Protein AF-A0A7S3D8T8-F1 (afdb_monomer)

Nearest PDB structures (foldseek):
  8glv-assembly1_AE  TM=8.100E-01  e=2.945E-20  Chlamydomonas reinhardtii
  8j07-assembly1_k3  TM=7.765E-01  e=2.324E-18  Homo sapiens
  6jqa-assembly1_C  TM=8.671E-01  e=9.427E+00  Onion yellows phytoplasma OY-W
  5ixa-assembly1_A  TM=2.565E-01  e=9.486E-01  Human herpesvirus 5 strain AD169
  8h1j-assembly1_A  TM=1.551E-01  e=7.969E+00  Deinococcus radiodurans R1 = ATCC 13939 = DSM 20539

Foldseek 3Di:
DAVLVVVLVVLVVVLVVLVVVLVVDDPPPPCNVVSVVVSVVSLVVNVLSVLLVLLVVLQVCVVVVPQQKDWDDDPFKTKMKGWQPPLDQVPQWDQPPVQQKIKGHDNVLSNAGKMKMKMWGQDDSQPPVDPAQKDFAQTKIAIWIWDRFAAWDQDPNDTDGDDDVVCRSINTAFFVHPQVPDPDPDDDDDDDRFWMKIKGAGDPPTDAPDQFFQKFAADPVVSYTDRPQKAPWHADPVRSMTIITGSGRGIMGGIDGPCNQPPWDDWDWADDDDQWIWIWTHTPPDIDIDIGGDDPDD

Mean predicted aligned error: 7.71 Å

InterPro domains:
  IPR023247 Dynein-f, intermediate chain IC97/Dnai7-like [PTHR20929] (133-292)
  IPR031826 IC97/Casc1, N-terminal [PF15927] (1-89)

Solvent-accessible surface area (backbone atoms only — not comparable to full-atom values): 17300 Å² total; per-residue (Å²): 110,64,70,59,55,54,51,45,52,50,52,49,52,50,43,52,53,51,48,59,52,53,75,72,47,63,92,85,44,92,55,53,68,57,51,55,51,48,42,52,50,52,52,50,53,44,52,51,51,51,34,44,52,47,42,52,50,54,50,54,37,65,71,64,70,63,72,50,59,51,73,48,71,61,97,54,43,34,40,36,41,36,49,34,84,79,35,44,77,85,63,32,71,48,72,43,70,96,71,46,36,38,34,40,52,36,70,80,57,27,63,36,62,33,28,46,37,41,36,37,30,65,53,63,94,83,53,74,94,50,97,52,70,57,39,78,48,70,18,29,42,33,33,43,40,28,53,59,76,66,75,72,41,77,57,96,88,40,79,46,59,83,80,51,80,94,56,52,64,54,46,74,52,65,49,63,58,89,71,81,68,75,94,61,95,86,72,81,97,79,76,79,76,71,51,32,41,40,31,36,60,51,52,90,88,58,78,73,91,49,89,49,70,46,51,32,36,62,36,80,91,76,70,38,81,41,48,83,59,52,42,80,65,44,54,42,80,88,79,30,36,36,33,32,26,32,46,64,61,41,45,30,31,37,46,40,57,74,57,72,52,58,74,66,75,47,72,48,80,44,79,77,51,91,55,29,33,36,39,38,42,30,36,85,89,49,74,47,81,44,80,47,75,63,76,84,83,127

Radius of gyration: 22.88 Å; Cα contacts (8 Å, |Δi|>4): 485; chains: 1; bounding box: 56×46×82 Å

Sequence (298 aa):
MHTVIEECQQAFQVMRDIRGYVASLPETHSSVDLFENAITRIRTLTSEKIDEMTAKTLTEIEEAKEDPQRSVATENIKFGVWVNLEKNLKTKQINFHALNIHTDLPRNLALNPIALRVMYTSFDPVSEDLQTNHLVVGGVLSVDVINLPPPAKTIKGWVMRPFNESEGFISKLAYPSPSTGGSGEGMAPSLSTPPMRISYALPDHIVSRADNPSVGWWNDEELKWNTEGMSDISFDEESRMLTFHSLHLTNLAVLQERDTDFPYQRWMFRPVGENHTLFLLEGKAFEIEVRVCVFNRA

Secondary structure (DSSP, 8-state):
-HHHHHHHHHHHHHHHHHHHHHTTS-TT-TTHHHHHHHHHHHHHHHHHHHHHHHHHHHHHHHHH-S-SEEEEE-SSEEEEEEE-SS--TT--EEEEGGGTEEEE--HHHHTS-EEEEEEEESS-SSSTTS--SEEEEEEEEEEEEEEPPPPPEEETTEEE----GGG-S-EEEPSS-TT-S-SSTT--S--PPPPEEEEEEPPTT---SSSS-EEEEEETTTTEEE-TTEEEEEEETTTTEEEEEES--SEEEEEEETTTTPSPSEEEEEEEETTEEEEEEE-SS-EEEEEEE-----

Organism: NCBI:txid652834

pLDDT: mean 87.83, std 12.66, range [34.97, 98.38]

Structure (mmCIF, N/CA/C/O backbone):
data_AF-A0A7S3D8T8-F1
#
_entry.id   AF-A0A7S3D8T8-F1
#
loop_
_atom_site.group_PDB
_atom_site.id
_atom_site.type_symbol
_atom_site.label_atom_id
_atom_site.label_alt_id
_atom_site.label_comp_id
_atom_site.label_asym_id
_atom_site.label_entity_id
_atom_site.label_seq_id
_atom_site.pdbx_PDB_ins_code
_atom_site.Cartn_x
_atom_site.Cartn_y
_atom_site.Cartn_z
_atom_site.occupancy
_atom_site.B_iso_or_equiv
_atom_site.auth_seq_id
_atom_site.auth_comp_id
_atom_site.auth_asym_id
_atom_site.auth_atom_id
_atom_site.pdbx_PDB_model_num
ATOM 1 N N . MET A 1 1 ? -16.569 5.060 -1.513 1.00 89.50 1 MET A N 1
ATOM 2 C CA . MET A 1 1 ? -15.294 4.325 -1.658 1.00 89.50 1 MET A CA 1
ATOM 3 C C . MET A 1 1 ? -14.990 3.979 -3.114 1.00 89.50 1 MET A C 1
ATOM 5 O O . MET A 1 1 ? -14.010 4.502 -3.610 1.00 89.50 1 MET A O 1
ATOM 9 N N . HIS A 1 2 ? -15.816 3.182 -3.811 1.00 92.94 2 HIS A N 1
ATOM 10 C CA . HIS A 1 2 ? -15.526 2.701 -5.181 1.00 92.94 2 HIS A CA 1
ATOM 11 C C . HIS A 1 2 ? -15.095 3.790 -6.167 1.00 92.94 2 HIS A C 1
ATOM 13 O O . HIS A 1 2 ? -13.978 3.737 -6.662 1.00 92.94 2 HIS A O 1
ATOM 19 N N . THR A 1 3 ? -15.919 4.825 -6.347 1.00 95.75 3 THR A N 1
ATOM 20 C CA . THR A 1 3 ? -15.611 5.947 -7.247 1.00 95.75 3 THR A CA 1
ATOM 21 C C . THR A 1 3 ? -14.269 6.605 -6.931 1.00 95.75 3 THR A C 1
ATOM 23 O O . THR A 1 3 ? -13.497 6.876 -7.838 1.00 95.75 3 THR A O 1
ATOM 26 N N . VAL A 1 4 ? -13.952 6.797 -5.645 1.00 95.62 4 VAL A N 1
ATOM 27 C CA . VAL A 1 4 ? -12.676 7.400 -5.231 1.00 95.62 4 VAL A CA 1
ATOM 28 C C . VAL A 1 4 ? -11.502 6.512 -5.627 1.00 95.62 4 VAL A C 1
ATOM 30 O O . VAL A 1 4 ? -10.525 7.013 -6.166 1.00 95.62 4 VAL A O 1
ATOM 33 N N . ILE A 1 5 ? -11.598 5.199 -5.404 1.00 96.06 5 ILE A N 1
ATOM 34 C CA . ILE A 1 5 ? -10.522 4.267 -5.764 1.00 96.06 5 ILE A CA 1
ATOM 35 C C . ILE A 1 5 ? -10.343 4.172 -7.287 1.00 96.06 5 ILE A C 1
ATOM 37 O O . ILE A 1 5 ? -9.209 4.128 -7.759 1.00 96.06 5 ILE A O 1
ATOM 41 N N . GLU A 1 6 ? -11.424 4.223 -8.068 1.00 95.06 6 GLU A N 1
ATOM 42 C CA . GLU A 1 6 ? -11.341 4.311 -9.533 1.00 95.06 6 GLU A CA 1
ATOM 43 C C . GLU A 1 6 ? -10.644 5.596 -9.995 1.00 95.06 6 GLU A C 1
ATOM 45 O O . GLU A 1 6 ? -9.770 5.549 -10.859 1.00 95.06 6 GLU A O 1
ATOM 50 N N . GLU A 1 7 ? -10.980 6.740 -9.398 1.00 95.31 7 GLU A N 1
ATOM 51 C CA . GLU A 1 7 ? -10.324 8.015 -9.698 1.00 95.31 7 GLU A CA 1
ATOM 52 C C . GLU A 1 7 ? -8.837 7.994 -9.306 1.00 95.31 7 GLU A C 1
ATOM 54 O O . GLU A 1 7 ? -8.003 8.495 -10.057 1.00 95.31 7 GLU A O 1
ATOM 59 N N . CYS A 1 8 ? -8.476 7.377 -8.175 1.00 94.69 8 CYS A N 1
ATOM 60 C CA . CYS A 1 8 ? -7.079 7.179 -7.778 1.00 94.69 8 CYS A CA 1
ATOM 61 C C . CYS A 1 8 ? -6.321 6.292 -8.780 1.00 94.69 8 CYS A C 1
ATOM 63 O O . CYS A 1 8 ? -5.176 6.589 -9.122 1.00 94.69 8 CYS A O 1
ATOM 65 N N . GLN A 1 9 ? -6.955 5.235 -9.299 1.00 93.38 9 GLN A N 1
ATOM 66 C CA . GLN A 1 9 ? -6.363 4.395 -10.343 1.00 93.38 9 GLN A CA 1
ATOM 67 C C . GLN A 1 9 ? -6.140 5.184 -11.643 1.00 93.38 9 GLN A C 1
ATOM 69 O O . GLN A 1 9 ? -5.088 5.056 -12.271 1.00 93.38 9 GLN A O 1
ATOM 74 N N . GLN A 1 10 ? -7.093 6.028 -12.040 1.00 94.00 10 GLN A N 1
ATOM 75 C CA . GLN A 1 10 ? -6.937 6.904 -13.205 1.00 94.00 10 GLN A CA 1
ATOM 76 C C . GLN A 1 10 ? -5.826 7.940 -12.993 1.00 94.00 10 GLN A C 1
ATOM 78 O O . GLN A 1 10 ? -5.021 8.166 -13.893 1.00 94.00 10 GLN A O 1
ATOM 83 N N . ALA A 1 11 ? -5.735 8.531 -11.800 1.00 93.88 11 ALA A N 1
ATOM 84 C CA . ALA A 1 11 ? -4.670 9.465 -11.448 1.00 93.88 11 ALA A CA 1
ATOM 85 C C . ALA A 1 11 ? -3.284 8.811 -11.553 1.00 93.88 11 ALA A C 1
ATOM 87 O O . ALA A 1 11 ? -2.359 9.410 -12.103 1.00 93.88 11 ALA A O 1
ATOM 88 N N . PHE A 1 12 ? -3.151 7.560 -11.103 1.00 89.75 12 PHE A N 1
ATOM 89 C CA . PHE A 1 12 ? -1.926 6.788 -11.292 1.00 89.75 12 PHE A CA 1
ATOM 90 C C . PHE A 1 12 ? -1.599 6.567 -12.772 1.00 89.75 12 PHE A C 1
ATOM 92 O O . PHE A 1 12 ? -0.463 6.792 -13.187 1.00 89.75 12 PHE A O 1
ATOM 99 N N . GLN A 1 13 ? -2.594 6.193 -13.582 1.00 91.00 13 GLN A N 1
ATOM 100 C CA . GLN A 1 13 ? -2.401 6.020 -15.020 1.00 91.00 13 GLN A CA 1
ATOM 101 C C . GLN A 1 13 ? -1.865 7.301 -15.674 1.00 91.00 13 GLN A C 1
ATOM 103 O O . GLN A 1 13 ? -0.915 7.238 -16.449 1.00 91.00 13 GLN A O 1
ATOM 108 N N . VAL A 1 14 ? -2.414 8.462 -15.303 1.00 94.00 14 VAL A N 1
ATOM 109 C CA . VAL A 1 14 ? -1.938 9.767 -15.781 1.00 94.00 14 VAL A CA 1
ATOM 110 C C . VAL A 1 14 ? -0.490 10.025 -15.360 1.00 94.00 14 VAL A C 1
ATOM 112 O O . VAL A 1 14 ? 0.312 10.429 -16.198 1.00 94.00 14 VAL A O 1
ATOM 115 N N . MET A 1 15 ? -0.121 9.771 -14.099 1.00 92.06 15 MET A N 1
ATOM 116 C CA . MET A 1 15 ? 1.269 9.939 -13.646 1.00 92.06 15 MET A CA 1
ATOM 117 C C . MET A 1 15 ? 2.232 9.043 -14.433 1.00 92.06 15 MET A C 1
ATOM 119 O O . MET A 1 15 ? 3.281 9.510 -14.872 1.00 92.06 15 MET A O 1
ATOM 123 N N . ARG A 1 16 ? 1.859 7.781 -14.676 1.00 89.19 16 ARG A N 1
ATOM 124 C CA . ARG A 1 16 ? 2.650 6.845 -15.485 1.00 89.19 16 ARG A CA 1
ATOM 125 C C . ARG A 1 16 ? 2.838 7.343 -16.918 1.00 89.19 16 ARG A C 1
ATOM 127 O O . ARG A 1 16 ? 3.946 7.284 -17.445 1.00 89.19 16 ARG A O 1
ATOM 134 N N . ASP A 1 17 ? 1.780 7.863 -17.531 1.00 91.88 17 ASP A N 1
ATOM 135 C CA . ASP A 1 17 ? 1.823 8.360 -18.908 1.00 91.88 17 ASP A CA 1
ATOM 136 C C . ASP A 1 17 ? 2.680 9.631 -19.018 1.00 91.88 17 ASP A C 1
ATOM 138 O O . ASP A 1 17 ? 3.475 9.761 -19.952 1.00 91.88 17 ASP A O 1
ATOM 142 N N . ILE A 1 18 ? 2.596 10.529 -18.027 1.00 91.56 18 ILE A N 1
ATOM 143 C CA . ILE A 1 18 ? 3.477 11.702 -17.927 1.00 91.56 18 ILE A CA 1
ATOM 144 C C . ILE A 1 18 ? 4.938 11.257 -17.816 1.00 91.56 18 ILE A C 1
ATOM 146 O O . ILE A 1 18 ? 5.774 11.770 -18.555 1.00 91.56 18 ILE A O 1
ATOM 150 N N . ARG A 1 19 ? 5.260 10.279 -16.962 1.00 88.19 19 ARG A N 1
ATOM 151 C CA . ARG A 1 19 ? 6.634 9.763 -16.839 1.00 88.19 19 ARG A CA 1
ATOM 152 C C . ARG A 1 19 ? 7.145 9.139 -18.127 1.00 88.19 19 ARG A C 1
ATOM 154 O O . ARG A 1 19 ? 8.268 9.418 -18.534 1.00 88.19 19 ARG A O 1
ATOM 161 N N . GLY A 1 20 ? 6.320 8.332 -18.793 1.00 88.00 20 GLY A N 1
ATOM 162 C CA . GLY A 1 20 ? 6.666 7.755 -20.091 1.00 88.00 20 GLY A CA 1
ATOM 163 C C . GLY A 1 20 ? 6.976 8.835 -21.130 1.00 88.00 20 GLY A C 1
ATOM 164 O O . GLY A 1 20 ? 7.923 8.703 -21.905 1.00 88.00 20 GLY A O 1
ATOM 165 N N . TYR A 1 21 ? 6.226 9.939 -21.104 1.00 89.50 21 TYR A N 1
ATOM 166 C CA . TYR A 1 21 ? 6.504 11.103 -21.937 1.00 89.50 21 TYR A CA 1
ATOM 167 C C . TYR A 1 21 ? 7.807 11.812 -21.535 1.00 89.50 21 TYR A C 1
ATOM 169 O O . TYR A 1 21 ? 8.641 12.056 -22.405 1.00 89.50 21 TYR A O 1
ATOM 177 N N . VAL A 1 22 ? 8.030 12.085 -20.245 1.00 88.56 22 VAL A N 1
ATOM 178 C CA . VAL A 1 22 ? 9.256 12.726 -19.729 1.00 88.56 22 VAL A CA 1
ATOM 179 C C . VAL A 1 22 ? 10.502 11.916 -20.085 1.00 88.56 22 VAL A C 1
ATOM 181 O O . VAL A 1 22 ? 11.467 12.489 -20.579 1.00 88.56 22 VAL A O 1
ATOM 184 N N . ALA A 1 23 ? 10.459 10.589 -19.952 1.00 86.12 23 ALA A N 1
ATOM 185 C CA . ALA A 1 23 ? 11.560 9.697 -20.323 1.00 86.12 23 ALA A CA 1
ATOM 186 C C . ALA A 1 23 ? 11.905 9.731 -21.826 1.00 86.12 23 ALA A C 1
ATOM 188 O O . ALA A 1 23 ? 12.992 9.316 -22.222 1.00 86.12 23 ALA A O 1
ATOM 189 N N . SER A 1 24 ? 10.989 10.214 -22.675 1.00 86.12 24 SER A N 1
ATOM 190 C CA . SER A 1 24 ? 11.230 10.405 -24.111 1.00 86.12 24 SER A CA 1
ATOM 191 C C . SER A 1 24 ? 11.820 11.777 -24.462 1.00 86.12 24 SER A C 1
ATOM 193 O O . SER A 1 24 ? 12.250 11.985 -25.600 1.00 86.12 24 SER A O 1
ATOM 195 N N . LEU A 1 25 ? 11.834 12.719 -23.513 1.00 86.56 25 LEU A N 1
ATOM 196 C CA . LEU A 1 25 ? 12.371 14.061 -23.708 1.00 86.56 25 LEU A CA 1
ATOM 197 C C . LEU A 1 25 ? 13.880 14.102 -23.420 1.00 86.56 25 LEU A C 1
ATOM 199 O O . LEU A 1 25 ? 14.379 13.344 -22.592 1.00 86.56 25 LEU A O 1
ATOM 203 N N . PRO A 1 26 ? 14.629 15.023 -24.055 1.00 86.06 26 PRO A N 1
ATOM 204 C CA . PRO A 1 26 ? 15.983 15.342 -23.614 1.00 86.06 26 PRO A CA 1
ATOM 205 C C . PRO A 1 26 ? 15.972 15.845 -22.164 1.00 86.06 26 PRO A C 1
ATOM 207 O O . PRO A 1 26 ? 15.121 16.661 -21.816 1.00 86.06 26 PRO A O 1
ATOM 210 N N . GLU A 1 27 ? 16.953 15.447 -21.349 1.00 74.44 27 GLU A N 1
ATOM 211 C CA . GLU A 1 27 ? 17.055 15.860 -19.933 1.00 74.44 27 GLU A CA 1
ATOM 212 C C . GLU A 1 27 ? 17.042 17.388 -19.743 1.00 74.44 27 GLU A C 1
ATOM 214 O O . GLU A 1 27 ? 16.570 17.898 -18.733 1.00 74.44 27 GLU A O 1
ATOM 219 N N . THR A 1 28 ? 17.508 18.147 -20.738 1.00 79.44 28 THR A N 1
ATOM 220 C CA . THR A 1 28 ? 17.545 19.617 -20.712 1.00 79.44 28 THR A CA 1
ATOM 221 C C . THR A 1 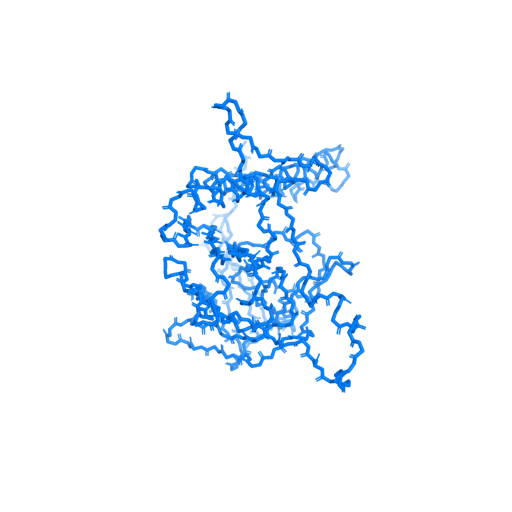28 ? 16.246 20.279 -21.182 1.00 79.44 28 THR A C 1
ATOM 223 O O . THR A 1 28 ? 16.231 21.486 -21.436 1.00 79.44 28 THR A O 1
ATOM 226 N N . HIS A 1 29 ? 15.170 19.519 -21.405 1.00 84.25 29 HIS A N 1
ATOM 227 C CA . HIS A 1 29 ? 13.914 20.084 -21.883 1.00 84.25 29 HIS A CA 1
ATOM 228 C C . HIS A 1 29 ? 13.280 20.945 -20.786 1.00 84.25 29 HIS A C 1
ATOM 230 O O . HIS A 1 29 ? 13.028 20.485 -19.677 1.00 84.25 29 HIS A O 1
ATOM 236 N N . SER A 1 30 ? 12.927 22.189 -21.111 1.00 85.06 30 SER A N 1
ATOM 237 C CA . SER A 1 30 ? 12.414 23.191 -20.159 1.00 85.06 30 SER A CA 1
ATOM 238 C C . SER A 1 30 ? 11.090 22.834 -19.467 1.00 85.06 30 SER A C 1
ATOM 240 O O . SER A 1 30 ? 10.591 23.603 -18.652 1.00 85.06 30 SER A O 1
ATOM 242 N N . SER A 1 31 ? 10.490 21.695 -19.814 1.00 86.50 31 SER A N 1
ATOM 243 C CA . SER A 1 31 ? 9.194 21.241 -19.300 1.00 86.50 31 SER A CA 1
ATOM 244 C C . SER A 1 31 ? 9.313 20.088 -18.308 1.00 86.50 31 SER A C 1
ATOM 246 O O . SER A 1 31 ? 8.299 19.738 -17.716 1.00 86.50 31 SER A O 1
ATOM 248 N N . VAL A 1 32 ? 10.504 19.507 -18.111 1.00 86.25 32 VAL A N 1
ATOM 249 C CA . VAL A 1 32 ? 10.707 18.392 -17.167 1.00 86.25 32 VAL A CA 1
ATOM 250 C C . VAL A 1 32 ? 10.248 18.802 -15.765 1.00 86.25 32 VAL A C 1
ATOM 252 O O . VAL A 1 32 ? 9.356 18.166 -15.213 1.00 86.25 32 VAL A O 1
ATOM 255 N N . ASP A 1 33 ? 10.714 19.951 -15.265 1.00 88.69 33 ASP A N 1
ATOM 256 C CA . ASP A 1 33 ? 10.312 20.478 -13.952 1.00 88.69 33 ASP A CA 1
ATOM 257 C C . ASP A 1 33 ? 8.794 20.680 -13.824 1.00 88.69 33 ASP A C 1
ATOM 259 O O . ASP A 1 33 ? 8.208 20.467 -12.763 1.00 88.69 33 ASP A O 1
ATOM 263 N N . LEU A 1 34 ? 8.121 21.099 -14.902 1.00 91.75 34 LEU A N 1
ATOM 264 C CA . LEU A 1 34 ? 6.667 21.272 -14.903 1.00 91.75 34 LEU A CA 1
ATOM 265 C C . LEU A 1 34 ? 5.952 19.927 -14.704 1.00 91.75 34 LEU A C 1
ATOM 267 O O . LEU A 1 34 ? 4.992 19.854 -13.936 1.00 91.75 34 LEU A O 1
ATOM 271 N N . PHE A 1 35 ? 6.411 18.879 -15.389 1.00 91.69 35 PHE A N 1
ATOM 272 C CA . PHE A 1 35 ? 5.825 17.544 -15.294 1.00 91.69 35 PHE A CA 1
ATOM 273 C C . PHE A 1 35 ? 6.089 16.893 -13.936 1.00 91.69 35 PHE A C 1
ATOM 275 O O . PHE A 1 35 ? 5.155 16.345 -13.353 1.00 91.69 35 PHE A O 1
ATOM 282 N N . GLU A 1 36 ? 7.295 17.035 -13.385 1.00 88.44 36 GLU A N 1
ATOM 283 C CA . GLU A 1 36 ? 7.620 16.542 -12.039 1.00 88.44 36 GLU A CA 1
ATOM 284 C C . GLU A 1 36 ? 6.758 17.216 -10.959 1.00 88.44 36 GLU A C 1
ATOM 286 O O . GLU A 1 36 ? 6.207 16.562 -10.064 1.00 88.44 36 GLU A O 1
ATOM 291 N N . ASN A 1 37 ? 6.535 18.529 -11.084 1.00 91.38 37 ASN A N 1
ATOM 292 C CA . ASN A 1 37 ? 5.618 19.257 -10.206 1.00 91.38 37 ASN A CA 1
ATOM 293 C C . ASN A 1 37 ? 4.164 18.784 -10.363 1.00 91.38 37 ASN A C 1
ATOM 295 O O . ASN A 1 37 ? 3.438 18.671 -9.371 1.00 91.38 37 ASN A O 1
ATOM 299 N N . ALA A 1 38 ? 3.725 18.484 -11.589 1.00 93.38 38 ALA A N 1
ATOM 300 C CA . ALA A 1 38 ? 2.389 17.952 -11.841 1.00 93.38 38 ALA A CA 1
ATOM 301 C C . ALA A 1 38 ? 2.206 16.556 -11.224 1.00 93.38 38 ALA A C 1
ATOM 303 O O . ALA A 1 38 ? 1.203 16.329 -10.548 1.00 93.38 38 ALA A O 1
ATOM 304 N N . ILE A 1 39 ? 3.182 15.653 -11.386 1.00 91.75 39 ILE A N 1
ATOM 305 C CA . ILE A 1 39 ? 3.186 14.321 -10.760 1.00 91.75 39 ILE A CA 1
ATOM 306 C C . ILE A 1 39 ? 3.100 14.461 -9.240 1.00 91.75 39 ILE A C 1
ATOM 308 O O . ILE A 1 39 ? 2.224 13.864 -8.614 1.00 91.75 39 ILE A O 1
ATOM 312 N N . THR A 1 40 ? 3.942 15.314 -8.652 1.00 91.19 40 THR A N 1
ATOM 313 C CA . THR A 1 40 ? 3.938 15.575 -7.207 1.00 91.19 40 THR A CA 1
ATOM 314 C C . THR A 1 40 ? 2.567 16.063 -6.741 1.00 91.19 40 THR A C 1
ATOM 316 O O . THR A 1 40 ? 2.015 15.544 -5.771 1.00 91.19 40 THR A O 1
ATOM 319 N N . ARG A 1 41 ? 1.955 17.005 -7.471 1.00 94.69 41 ARG A N 1
ATOM 320 C CA . ARG A 1 41 ? 0.629 17.531 -7.132 1.00 94.69 41 ARG A CA 1
ATOM 321 C C . ARG A 1 41 ? -0.466 16.470 -7.233 1.00 94.69 41 ARG A C 1
ATOM 323 O O . ARG A 1 41 ? -1.321 16.415 -6.349 1.00 94.69 41 ARG A O 1
ATOM 330 N N . ILE A 1 42 ? -0.450 15.638 -8.276 1.00 94.62 42 ILE A N 1
ATOM 331 C CA . ILE A 1 42 ? -1.411 14.538 -8.444 1.00 94.62 42 ILE A CA 1
ATOM 332 C C . ILE A 1 42 ? -1.255 13.527 -7.303 1.00 94.62 42 ILE A C 1
ATOM 334 O O . ILE A 1 42 ? -2.259 13.120 -6.718 1.00 94.62 42 ILE A O 1
ATOM 338 N N . ARG A 1 43 ? -0.019 13.173 -6.931 1.00 91.81 43 ARG A N 1
ATOM 339 C CA . ARG A 1 43 ? 0.277 12.272 -5.810 1.00 91.81 43 ARG A CA 1
ATOM 340 C C . ARG A 1 43 ? -0.282 12.816 -4.492 1.00 91.81 43 ARG A C 1
ATOM 342 O O . ARG A 1 43 ? -1.000 12.095 -3.802 1.00 91.81 43 ARG A O 1
ATOM 349 N N . THR A 1 44 ? -0.034 14.092 -4.178 1.00 92.31 44 THR A N 1
ATOM 350 C CA . THR A 1 44 ? -0.574 14.747 -2.972 1.00 92.31 44 THR A CA 1
ATOM 351 C C . THR A 1 44 ? -2.100 14.720 -2.947 1.00 92.31 44 THR A C 1
ATOM 353 O O . THR A 1 44 ? -2.680 14.242 -1.977 1.00 92.31 44 THR A O 1
ATOM 356 N N . LEU A 1 45 ? -2.757 15.151 -4.030 1.00 94.56 45 LEU A N 1
ATOM 357 C CA . LEU A 1 45 ? -4.223 15.167 -4.118 1.00 94.56 45 LEU A CA 1
ATOM 358 C C . LEU A 1 45 ? -4.827 13.762 -4.002 1.00 94.56 45 LEU A C 1
ATOM 360 O O . LEU A 1 45 ? -5.882 13.584 -3.400 1.00 94.56 45 LEU A O 1
ATOM 364 N N . THR A 1 46 ? -4.157 12.755 -4.565 1.00 94.25 46 THR A N 1
ATOM 365 C CA . THR A 1 46 ? -4.586 11.355 -4.467 1.00 94.25 46 THR A CA 1
ATOM 366 C C . THR A 1 46 ? -4.537 10.882 -3.015 1.00 94.25 46 THR A C 1
ATOM 368 O O . THR A 1 46 ? -5.505 10.290 -2.541 1.00 94.25 46 THR A O 1
ATOM 371 N N . SER A 1 47 ? -3.458 11.194 -2.288 1.00 93.00 47 SER A N 1
ATOM 372 C CA . SER A 1 47 ? -3.335 10.871 -0.860 1.00 93.00 47 SER A CA 1
ATOM 373 C C . SER A 1 47 ? -4.390 11.591 -0.016 1.00 93.00 47 SER A C 1
ATOM 375 O O . SER A 1 47 ? -5.072 10.948 0.777 1.00 93.00 47 SER A O 1
ATOM 377 N N . GLU A 1 48 ? -4.582 12.899 -0.219 1.00 93.25 48 GLU A N 1
ATOM 378 C CA . GLU A 1 48 ? -5.598 13.694 0.489 1.00 93.25 48 GLU A CA 1
ATOM 379 C C . GLU A 1 48 ? -7.007 13.127 0.272 1.00 93.25 48 GLU A C 1
ATOM 381 O O . GLU A 1 48 ? -7.776 12.977 1.220 1.00 93.25 48 GLU A O 1
ATOM 386 N N . LYS A 1 49 ? -7.332 12.735 -0.965 1.00 95.00 49 LYS A N 1
ATOM 387 C CA . LYS A 1 49 ? -8.634 12.157 -1.317 1.00 95.00 49 LYS A CA 1
ATOM 388 C C . LYS A 1 49 ? -8.858 10.782 -0.683 1.00 95.00 49 LYS A C 1
ATOM 390 O O . LYS A 1 49 ? -9.980 10.458 -0.288 1.00 95.00 49 LYS A O 1
ATOM 395 N N . ILE A 1 50 ? -7.804 9.971 -0.558 1.00 95.75 50 ILE A N 1
ATOM 396 C CA . ILE A 1 50 ? -7.851 8.693 0.166 1.00 95.75 50 ILE A CA 1
ATOM 397 C C . ILE A 1 50 ? -8.078 8.937 1.662 1.00 95.75 50 ILE A C 1
ATOM 399 O O . ILE A 1 50 ? -8.884 8.234 2.279 1.00 95.75 50 ILE A O 1
ATOM 403 N N . ASP A 1 51 ? -7.414 9.931 2.246 1.00 95.50 51 ASP A N 1
ATOM 404 C CA . ASP A 1 51 ? -7.562 10.293 3.657 1.00 95.50 51 ASP A CA 1
ATOM 405 C C . ASP A 1 51 ? -8.965 10.844 3.961 1.00 95.50 51 ASP A C 1
ATOM 407 O O . ASP A 1 51 ? -9.610 10.390 4.908 1.00 95.50 51 ASP A O 1
ATOM 411 N N . GLU A 1 52 ? -9.503 11.723 3.113 1.00 94.00 52 GLU A N 1
ATOM 412 C CA . GLU A 1 52 ? -10.883 12.216 3.209 1.00 94.00 52 GLU A CA 1
ATOM 413 C C . GLU A 1 52 ? -11.900 11.065 3.120 1.00 94.00 52 GLU A C 1
ATOM 415 O O . GLU A 1 52 ? -12.804 10.935 3.954 1.00 94.00 52 GLU A O 1
ATOM 420 N N . MET A 1 53 ? -11.727 10.174 2.140 1.00 95.88 53 MET A N 1
ATOM 421 C CA . MET A 1 53 ? -12.574 8.994 1.976 1.00 95.88 53 MET A CA 1
ATOM 422 C C . MET A 1 53 ? -12.482 8.054 3.183 1.00 95.88 53 MET A C 1
ATOM 424 O O . MET A 1 53 ? -13.505 7.516 3.620 1.00 95.88 53 MET A O 1
ATOM 428 N N . THR A 1 54 ? -11.287 7.898 3.758 1.00 96.50 54 THR A N 1
ATOM 429 C CA . THR A 1 54 ? -11.072 7.129 4.988 1.00 96.50 54 THR A CA 1
ATOM 430 C C . THR A 1 54 ? -11.879 7.741 6.132 1.00 96.50 54 THR A C 1
ATOM 432 O O . THR A 1 54 ? -12.685 7.042 6.740 1.00 96.50 54 THR A O 1
ATOM 435 N N . ALA A 1 55 ? -11.747 9.046 6.387 1.00 93.38 55 ALA A N 1
ATOM 436 C CA . ALA A 1 55 ? -12.455 9.744 7.464 1.00 93.38 55 ALA A CA 1
ATOM 437 C C . ALA A 1 55 ? -13.986 9.647 7.337 1.00 93.38 55 ALA A C 1
ATOM 439 O O . ALA A 1 55 ? -14.694 9.391 8.321 1.00 93.38 55 ALA A O 1
ATOM 440 N N . LYS A 1 56 ? -14.505 9.782 6.111 1.00 92.25 56 LYS A N 1
ATOM 441 C CA . LYS A 1 56 ? -15.928 9.572 5.820 1.00 92.25 56 LYS A CA 1
ATOM 442 C C . LYS A 1 56 ? -16.358 8.137 6.137 1.00 92.25 56 LYS A C 1
ATOM 444 O O . LYS A 1 56 ? -17.353 7.939 6.827 1.00 92.25 56 LYS A O 1
ATOM 449 N N . THR A 1 57 ? -15.575 7.149 5.711 1.00 94.62 57 THR A N 1
ATOM 450 C CA . THR A 1 57 ? -15.855 5.725 5.963 1.00 94.62 57 THR A CA 1
ATOM 451 C C . THR A 1 57 ? -15.850 5.398 7.461 1.00 94.62 57 THR A C 1
ATOM 453 O O . THR A 1 57 ? -16.720 4.669 7.930 1.00 94.62 57 THR A O 1
ATOM 456 N N . LEU A 1 58 ? -14.922 5.972 8.238 1.00 93.44 58 LEU A N 1
ATOM 457 C CA . LEU A 1 58 ? -14.898 5.816 9.699 1.00 93.44 58 LEU A CA 1
ATOM 458 C C . LEU A 1 58 ? -16.186 6.334 10.348 1.00 93.44 58 LEU A C 1
ATOM 460 O O . LEU A 1 58 ? -16.730 5.690 11.242 1.00 93.44 58 LEU A O 1
ATOM 464 N N . THR A 1 59 ? -16.687 7.472 9.864 1.00 90.06 59 THR A N 1
ATOM 465 C CA . THR A 1 59 ? -17.946 8.067 10.331 1.00 90.06 59 THR A CA 1
ATOM 466 C C . THR A 1 59 ? -19.136 7.159 10.032 1.00 90.06 59 THR A C 1
ATOM 468 O O . THR A 1 59 ? -19.924 6.873 10.927 1.00 90.06 59 THR A O 1
ATOM 471 N N . GLU A 1 60 ? -19.230 6.650 8.802 1.00 91.00 60 GLU A N 1
ATOM 472 C CA . GLU A 1 60 ? -20.306 5.745 8.381 1.00 91.00 60 GLU A CA 1
ATOM 473 C C . GLU A 1 60 ? -20.333 4.448 9.214 1.00 91.00 60 GLU A C 1
ATOM 475 O O . GLU A 1 60 ? -21.405 3.979 9.595 1.00 91.00 60 GLU A O 1
ATOM 480 N N . ILE A 1 61 ? -19.164 3.874 9.534 1.00 92.12 61 ILE A N 1
ATOM 481 C CA . ILE A 1 61 ? -19.061 2.669 10.376 1.00 92.12 61 ILE A CA 1
ATOM 482 C C . ILE A 1 61 ? -19.518 2.957 11.814 1.00 92.12 61 ILE A C 1
ATOM 484 O O . ILE A 1 61 ? -20.279 2.176 12.388 1.00 92.12 61 ILE A O 1
ATOM 488 N N . GLU A 1 62 ? -19.076 4.076 12.397 1.00 88.44 62 GLU A N 1
ATOM 489 C CA . GLU A 1 62 ? -19.469 4.488 13.751 1.00 88.44 62 GLU A CA 1
ATOM 490 C C . GLU A 1 62 ? -20.983 4.718 13.872 1.00 88.44 62 GLU A C 1
ATOM 492 O O . GLU A 1 62 ? -21.588 4.317 14.868 1.00 88.44 62 GLU A O 1
ATOM 497 N N . GLU A 1 63 ? -21.599 5.338 12.863 1.00 87.25 63 GLU A N 1
ATOM 498 C CA . GLU A 1 63 ? -23.040 5.603 12.826 1.00 87.25 63 GLU A CA 1
ATOM 499 C C . GLU A 1 63 ? -23.862 4.326 12.644 1.00 87.25 63 GLU A C 1
ATOM 501 O O . GLU A 1 63 ? -24.876 4.153 13.324 1.00 87.25 63 GLU A O 1
ATOM 506 N N . ALA A 1 64 ? -23.413 3.419 11.770 1.00 88.06 64 ALA A N 1
ATOM 507 C CA . ALA A 1 64 ? -24.094 2.153 11.524 1.00 88.06 64 ALA A CA 1
ATOM 508 C C . ALA A 1 64 ? -24.073 1.233 12.756 1.00 88.06 64 ALA A C 1
ATOM 510 O O . ALA A 1 64 ? -25.061 0.553 13.015 1.00 88.06 64 ALA A O 1
ATOM 511 N N . LYS A 1 65 ? -22.975 1.221 13.533 1.00 80.12 65 LYS A N 1
ATOM 512 C CA . LYS A 1 65 ? -22.757 0.307 14.681 1.00 80.12 65 LYS A CA 1
ATOM 513 C C . LYS A 1 65 ? -22.932 -1.181 14.338 1.00 80.12 65 LYS A C 1
ATOM 515 O O . LYS A 1 65 ? -23.322 -1.979 15.187 1.00 80.12 65 LYS A O 1
ATOM 520 N N . GLU A 1 66 ? -22.649 -1.542 13.093 1.00 82.31 66 GLU A N 1
ATOM 521 C CA . GLU A 1 66 ? -22.768 -2.904 12.569 1.00 82.31 66 GLU A CA 1
ATOM 522 C C . GLU A 1 66 ? -21.379 -3.461 12.216 1.00 82.31 66 GLU A C 1
ATOM 524 O O . GLU A 1 66 ? -20.494 -3.525 13.068 1.00 82.31 66 GLU A O 1
ATOM 529 N N . ASP A 1 67 ? -21.189 -3.870 10.957 1.00 88.44 67 ASP A N 1
ATOM 530 C CA . ASP A 1 67 ? -19.952 -4.427 10.432 1.00 88.44 67 ASP A CA 1
ATOM 531 C C . ASP A 1 67 ? -18.800 -3.413 10.583 1.00 88.44 67 ASP A C 1
ATOM 533 O O . ASP A 1 67 ? -18.862 -2.340 9.965 1.00 88.44 67 ASP A O 1
ATOM 537 N N . PRO A 1 68 ? -17.755 -3.721 11.381 1.00 91.94 68 PRO A N 1
ATOM 538 C CA . PRO A 1 68 ? -16.669 -2.794 11.687 1.00 91.94 68 PRO A CA 1
ATOM 539 C C . PRO A 1 68 ? -15.694 -2.598 10.525 1.00 91.94 68 PRO A C 1
ATOM 541 O O . PRO A 1 68 ? -14.714 -1.873 10.683 1.00 91.94 68 PRO A O 1
ATOM 544 N N . GLN A 1 69 ? -15.906 -3.256 9.383 1.00 93.81 69 GLN A N 1
ATOM 545 C CA . GLN A 1 69 ? -15.018 -3.181 8.228 1.00 93.81 69 GLN A CA 1
ATOM 546 C C . GLN A 1 69 ? -15.723 -2.735 6.956 1.00 93.81 69 GLN A C 1
ATOM 548 O O . GLN A 1 69 ? -16.905 -2.977 6.726 1.00 93.81 69 GLN A O 1
ATOM 553 N N . ARG A 1 70 ? -14.955 -2.106 6.077 1.00 96.00 70 ARG A N 1
ATOM 554 C CA . ARG A 1 70 ? -15.346 -1.773 4.713 1.00 96.00 70 ARG A CA 1
ATOM 555 C C . ARG A 1 70 ? -14.171 -2.059 3.793 1.00 96.00 70 ARG A C 1
ATOM 557 O O . ARG A 1 70 ? -13.023 -1.831 4.164 1.00 96.00 70 ARG A O 1
ATOM 564 N N . SER A 1 71 ? -14.449 -2.573 2.601 1.00 97.00 71 SER A N 1
ATOM 565 C CA . SER A 1 71 ? -13.415 -2.832 1.602 1.00 97.00 71 SER A CA 1
ATOM 566 C C . SER A 1 71 ? -13.920 -2.576 0.191 1.00 97.00 71 SER A C 1
ATOM 568 O O . SER A 1 71 ? -15.121 -2.634 -0.079 1.00 97.00 71 SER A O 1
ATOM 570 N N . VAL A 1 72 ? -12.990 -2.254 -0.699 1.00 97.06 72 VAL A N 1
ATOM 571 C CA . VAL A 1 72 ? -13.219 -2.104 -2.131 1.00 97.06 72 VAL A CA 1
ATOM 572 C C . VAL A 1 72 ? -11.935 -2.444 -2.880 1.00 97.06 72 VAL A C 1
ATOM 574 O O . VAL A 1 72 ? -10.836 -2.224 -2.375 1.00 97.06 72 VAL A O 1
ATOM 577 N N . ALA A 1 73 ? -12.068 -2.985 -4.083 1.00 95.25 73 ALA A N 1
ATOM 578 C CA . ALA A 1 73 ? -10.941 -3.309 -4.938 1.00 95.25 73 ALA A CA 1
ATOM 579 C C . ALA A 1 73 ? -11.249 -2.920 -6.381 1.00 95.25 73 ALA A C 1
ATOM 581 O O . ALA A 1 73 ? -12.376 -3.079 -6.849 1.00 95.25 73 ALA A O 1
ATOM 582 N N . THR A 1 74 ? -10.226 -2.440 -7.069 1.00 92.81 74 THR A N 1
ATOM 583 C CA . THR A 1 74 ? -10.141 -2.348 -8.522 1.00 92.81 74 THR A CA 1
ATOM 584 C C . THR A 1 74 ? -9.047 -3.307 -9.002 1.00 92.81 74 THR A C 1
ATOM 586 O O . THR A 1 74 ? -8.518 -4.104 -8.226 1.00 92.81 74 THR A O 1
ATOM 589 N N . GLU A 1 75 ? -8.693 -3.243 -10.283 1.00 88.62 75 GLU A N 1
ATOM 590 C CA . GLU A 1 75 ? -7.594 -4.034 -10.845 1.00 88.62 75 GLU A CA 1
ATOM 591 C C . GLU A 1 75 ? -6.249 -3.741 -10.159 1.00 88.62 75 GLU A C 1
ATOM 593 O O . GLU A 1 75 ? -5.502 -4.662 -9.840 1.00 88.62 75 GLU A O 1
ATOM 598 N N . ASN A 1 76 ? -5.952 -2.461 -9.904 1.00 92.31 76 ASN A N 1
ATOM 599 C CA . ASN A 1 76 ? -4.624 -2.025 -9.465 1.00 92.31 76 ASN A CA 1
ATOM 600 C C . ASN A 1 76 ? -4.570 -1.535 -8.017 1.00 92.31 76 ASN A C 1
ATOM 602 O O . ASN A 1 76 ? -3.475 -1.348 -7.491 1.00 92.31 76 ASN A O 1
ATOM 606 N N . ILE A 1 77 ? -5.720 -1.302 -7.378 1.00 95.62 77 ILE A N 1
ATOM 607 C CA . ILE A 1 77 ? -5.789 -0.775 -6.015 1.00 95.62 77 ILE A CA 1
ATOM 608 C C . ILE A 1 77 ? -6.790 -1.590 -5.200 1.00 95.62 77 ILE A C 1
ATOM 610 O O . ILE A 1 77 ? -7.947 -1.751 -5.579 1.00 95.62 77 ILE A O 1
ATOM 614 N N . LYS A 1 78 ? -6.364 -2.066 -4.034 1.00 97.25 78 LYS A N 1
ATOM 615 C CA . LYS A 1 78 ? -7.239 -2.668 -3.023 1.00 97.25 78 LYS A CA 1
ATOM 616 C C . LYS A 1 78 ? -7.214 -1.792 -1.787 1.00 97.25 78 LYS A C 1
ATOM 618 O O . LYS A 1 78 ? -6.144 -1.380 -1.359 1.00 97.25 78 LYS A O 1
ATOM 623 N N . PHE A 1 79 ? -8.368 -1.534 -1.197 1.00 98.19 79 PHE A N 1
ATOM 624 C CA . PHE A 1 79 ? -8.503 -0.662 -0.040 1.00 98.19 79 PHE A CA 1
ATOM 625 C C . PHE A 1 79 ? -9.423 -1.298 0.995 1.00 98.19 79 PHE A C 1
ATOM 627 O O . PHE A 1 79 ? -10.524 -1.743 0.667 1.00 98.19 79 PHE A O 1
ATOM 634 N N . GLY A 1 80 ? -8.988 -1.317 2.250 1.00 97.88 80 GLY A N 1
ATOM 635 C CA . GLY A 1 80 ? -9.750 -1.838 3.376 1.00 97.88 80 GLY A CA 1
ATOM 636 C C . GLY A 1 80 ? -9.569 -0.976 4.616 1.00 97.88 80 G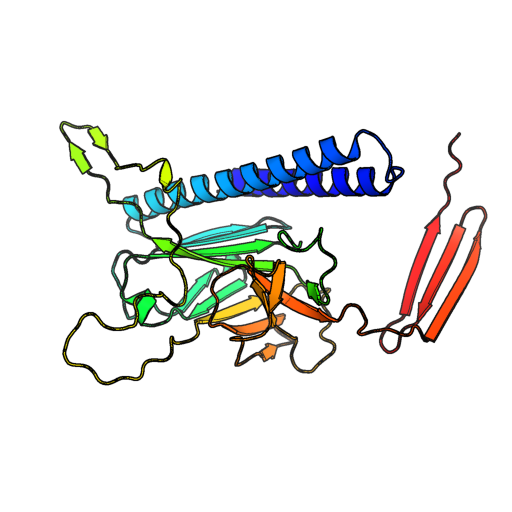LY A C 1
ATOM 637 O O . GLY A 1 80 ? -8.475 -0.498 4.898 1.00 97.88 80 GLY A O 1
ATOM 638 N N . VAL A 1 81 ? -10.645 -0.789 5.373 1.00 97.50 81 VAL A N 1
ATOM 639 C CA . VAL A 1 81 ? -10.624 -0.141 6.688 1.00 97.50 81 VAL A CA 1
ATOM 640 C C . VAL A 1 81 ? -11.385 -1.015 7.667 1.00 97.50 81 VAL A C 1
ATOM 642 O O . VAL A 1 81 ? -12.480 -1.475 7.354 1.00 97.50 81 VAL A O 1
ATOM 645 N N . TRP A 1 82 ? -10.814 -1.227 8.847 1.00 96.12 82 TRP A N 1
ATOM 646 C CA . TRP A 1 82 ? -11.440 -1.896 9.983 1.00 96.12 82 TRP A CA 1
ATOM 647 C C . TRP A 1 82 ? -11.380 -0.993 11.217 1.00 96.12 82 TRP A C 1
ATOM 649 O O . TRP A 1 82 ? -10.390 -0.292 11.415 1.00 96.12 82 TRP A O 1
ATOM 659 N N . VAL A 1 83 ? -12.418 -1.003 12.052 1.00 94.12 83 VAL A N 1
ATOM 660 C CA . VAL A 1 83 ? -12.595 -0.075 13.178 1.00 94.12 83 VAL A CA 1
ATOM 661 C C . VAL A 1 83 ? -12.803 -0.833 14.487 1.00 94.12 83 VAL A C 1
ATOM 663 O O . VAL A 1 83 ? -13.724 -1.636 14.622 1.00 94.12 83 VAL A O 1
ATOM 666 N N . ASN A 1 84 ? -11.999 -0.518 15.503 1.00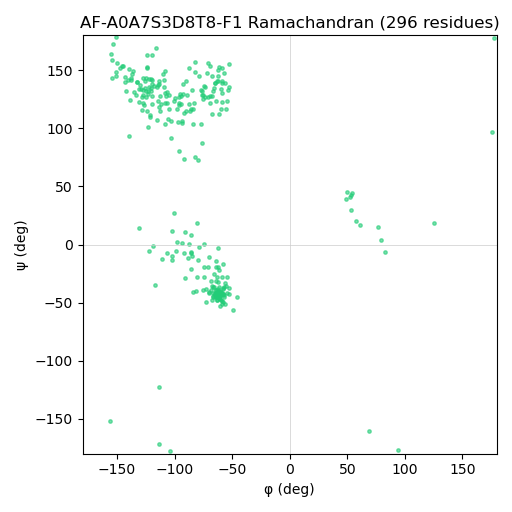 92.12 84 ASN A N 1
ATOM 667 C CA . ASN A 1 84 ? -12.140 -1.060 16.852 1.00 92.12 84 ASN A CA 1
ATOM 668 C C . ASN A 1 84 ? -12.927 -0.111 17.768 1.00 92.12 84 ASN A C 1
ATOM 670 O O . ASN A 1 84 ? -12.342 0.613 18.573 1.00 92.12 84 ASN A O 1
ATOM 674 N N . LEU A 1 85 ? -14.258 -0.111 17.683 1.00 82.88 85 LEU A N 1
ATOM 675 C CA . LEU A 1 85 ? -15.084 0.733 18.564 1.00 82.88 85 LEU A CA 1
ATOM 676 C C . LEU A 1 85 ? -15.126 0.208 20.010 1.00 82.88 85 LEU A C 1
ATOM 678 O O . LEU A 1 85 ? -15.092 0.982 20.966 1.00 82.88 85 LEU A O 1
ATOM 682 N N . GLU A 1 86 ? -15.175 -1.115 20.181 1.00 75.75 86 GLU A N 1
ATOM 683 C CA . GLU A 1 86 ? -15.440 -1.764 21.474 1.00 75.75 86 GLU A CA 1
ATOM 684 C C . GLU A 1 86 ? -14.178 -2.143 22.266 1.00 75.75 86 GLU A C 1
ATOM 686 O O . GLU A 1 86 ? -14.286 -2.712 23.353 1.00 75.75 86 GLU A O 1
ATOM 691 N N . LYS A 1 87 ? -12.976 -1.838 21.750 1.00 74.75 87 LYS A N 1
ATOM 692 C CA . LYS A 1 87 ? -11.682 -2.213 22.363 1.00 74.75 87 LYS A CA 1
ATOM 693 C C . LYS A 1 87 ? -11.614 -3.718 22.655 1.00 74.75 87 LYS A C 1
ATOM 695 O O . LYS A 1 87 ? -11.221 -4.164 23.738 1.00 74.75 87 LYS A O 1
ATOM 700 N N . ASN A 1 88 ? -12.091 -4.510 21.698 1.00 67.00 88 ASN A N 1
ATOM 701 C CA . ASN A 1 88 ? -12.410 -5.909 21.929 1.00 67.00 88 ASN A CA 1
ATOM 702 C C . ASN A 1 88 ? -11.161 -6.797 21.805 1.00 67.00 88 ASN A C 1
ATOM 704 O O . ASN A 1 88 ? -10.734 -7.154 20.711 1.00 67.00 88 ASN A O 1
ATOM 708 N N . LEU A 1 89 ? -10.621 -7.236 22.947 1.00 62.38 89 LEU A N 1
ATOM 709 C CA . LEU A 1 89 ? -9.471 -8.151 23.032 1.00 62.38 89 LEU A CA 1
ATOM 710 C C . LEU A 1 89 ? -9.658 -9.503 22.320 1.00 62.38 89 LEU A C 1
ATOM 712 O O . LEU A 1 89 ? -8.667 -10.215 22.125 1.00 62.38 89 LEU A O 1
ATOM 716 N N . LYS A 1 90 ? -10.899 -9.896 21.998 1.00 66.94 90 LYS A N 1
ATOM 717 C CA . LYS A 1 90 ? -11.192 -11.137 21.267 1.00 66.94 90 LYS A CA 1
ATOM 718 C C . LYS A 1 90 ? -10.973 -10.973 19.762 1.00 66.94 90 LYS A C 1
ATOM 720 O O . LYS A 1 90 ? -10.612 -11.945 19.105 1.00 66.94 90 LYS A O 1
ATOM 725 N N . THR A 1 91 ? -11.122 -9.760 19.232 1.00 67.38 91 THR A N 1
ATOM 726 C CA . THR A 1 91 ? -10.982 -9.464 17.801 1.00 67.38 91 THR A CA 1
ATOM 727 C C . THR A 1 91 ? -9.544 -9.067 17.493 1.00 67.38 91 THR A C 1
ATOM 729 O O . THR A 1 91 ? -9.223 -7.897 17.311 1.00 67.38 91 THR A O 1
ATOM 732 N N . LYS A 1 92 ? -8.648 -10.058 17.500 1.00 79.62 92 LYS A N 1
ATOM 733 C CA . LYS A 1 92 ? -7.244 -9.859 17.104 1.00 79.62 92 LYS A CA 1
ATOM 734 C C . LYS A 1 92 ? -7.019 -10.114 15.622 1.00 79.62 92 LYS A C 1
ATOM 736 O O . LYS A 1 92 ? -6.111 -9.537 15.057 1.00 79.62 92 LYS A O 1
ATOM 741 N N . GLN A 1 93 ? -7.818 -10.975 15.006 1.00 91.25 93 GLN A N 1
ATOM 742 C CA . GLN A 1 93 ? -7.663 -11.325 13.598 1.00 91.25 93 GLN A CA 1
ATOM 743 C C . GLN A 1 93 ? -8.602 -10.462 12.765 1.00 91.25 93 GLN A C 1
ATOM 745 O O . GLN A 1 93 ? -9.813 -10.464 12.992 1.00 91.25 93 GLN A O 1
ATOM 750 N N . ILE A 1 94 ? -8.031 -9.712 11.831 1.00 94.62 94 ILE A N 1
ATOM 751 C CA . ILE A 1 94 ? -8.754 -8.862 10.891 1.00 94.62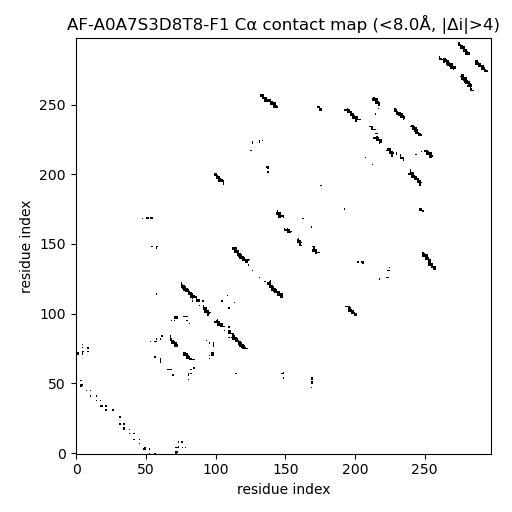 94 ILE A CA 1
ATOM 752 C C . ILE A 1 94 ? -8.570 -9.481 9.512 1.00 94.62 94 ILE A C 1
ATOM 754 O O . ILE A 1 94 ? -7.441 -9.634 9.048 1.00 94.62 94 ILE A O 1
ATOM 758 N N . ASN A 1 95 ? -9.683 -9.840 8.874 1.00 94.81 95 ASN A N 1
ATOM 759 C CA . ASN A 1 95 ? -9.691 -10.561 7.607 1.00 94.81 95 ASN A CA 1
ATOM 760 C C . ASN A 1 95 ? -10.478 -9.770 6.563 1.00 94.81 95 ASN A C 1
ATOM 762 O O . ASN A 1 95 ? -11.707 -9.834 6.505 1.00 94.81 95 ASN A O 1
ATOM 766 N N . PHE A 1 96 ? -9.762 -9.072 5.687 1.00 96.25 96 PHE A N 1
ATOM 767 C CA . PHE A 1 96 ? -10.339 -8.444 4.507 1.00 96.25 96 PHE A CA 1
ATOM 768 C C . PHE A 1 96 ? -10.465 -9.488 3.394 1.00 96.25 96 PHE A C 1
ATOM 770 O O . PHE A 1 96 ? -9.684 -9.499 2.441 1.00 96.25 96 PHE A O 1
ATOM 777 N N . HIS A 1 97 ? -11.452 -10.383 3.517 1.00 92.06 97 HIS A N 1
ATOM 778 C CA . HIS A 1 97 ? -11.638 -11.514 2.598 1.00 92.06 97 HIS A CA 1
ATOM 779 C C . HIS A 1 97 ? -11.698 -11.089 1.125 1.00 92.06 97 HIS A C 1
ATOM 781 O O . HIS A 1 97 ? -11.036 -11.691 0.290 1.00 92.06 97 HIS A O 1
ATOM 787 N N . ALA A 1 98 ? -12.413 -10.003 0.808 1.00 92.44 98 ALA A N 1
ATOM 788 C CA . ALA A 1 98 ? -12.511 -9.484 -0.560 1.00 92.44 98 ALA A CA 1
ATOM 789 C C . ALA A 1 98 ? -11.166 -8.996 -1.137 1.00 92.44 98 ALA A C 1
ATOM 791 O O . ALA A 1 98 ? -11.028 -8.861 -2.349 1.00 92.44 98 ALA A O 1
ATOM 792 N N . LEU A 1 99 ? -10.179 -8.718 -0.279 1.00 96.25 99 LEU A N 1
ATOM 793 C CA . LEU A 1 99 ? -8.862 -8.223 -0.677 1.00 96.25 99 LEU A CA 1
ATOM 794 C C . LEU A 1 99 ? -7.787 -9.322 -0.662 1.00 96.25 99 LEU A C 1
ATOM 796 O O . LEU A 1 99 ? -6.705 -9.107 -1.216 1.00 96.25 99 LEU A O 1
ATOM 800 N N . ASN A 1 100 ? -8.084 -10.478 -0.054 1.00 95.94 100 ASN A N 1
ATOM 801 C CA . ASN A 1 100 ? -7.116 -11.502 0.350 1.00 95.94 100 ASN A CA 1
ATOM 802 C C . ASN A 1 100 ? -5.999 -10.930 1.237 1.00 95.94 100 ASN A C 1
ATOM 804 O O . ASN A 1 100 ? -4.825 -11.218 1.019 1.00 95.94 100 ASN A O 1
ATOM 808 N N . ILE A 1 101 ? -6.373 -10.098 2.215 1.00 97.56 101 ILE A N 1
ATOM 809 C CA . ILE A 1 101 ? -5.458 -9.496 3.194 1.00 97.56 101 ILE A CA 1
ATOM 810 C C . ILE A 1 101 ? -5.923 -9.873 4.602 1.00 97.56 101 ILE A C 1
ATOM 812 O O . ILE A 1 101 ? -7.090 -9.687 4.950 1.00 97.56 101 ILE A O 1
ATOM 816 N N . HIS A 1 102 ? -5.001 -10.375 5.415 1.00 96.62 102 HIS A N 1
ATOM 817 C CA . HIS A 1 102 ? -5.245 -10.843 6.776 1.00 96.62 102 HIS A CA 1
ATOM 818 C C . HIS A 1 102 ? -4.179 -10.267 7.704 1.00 96.62 102 HIS A C 1
ATOM 820 O O . HIS A 1 102 ? -3.006 -10.199 7.340 1.00 96.62 102 HIS A O 1
ATOM 826 N N . THR A 1 103 ? -4.562 -9.859 8.909 1.00 96.38 103 THR A N 1
ATOM 827 C CA . THR A 1 103 ? -3.610 -9.339 9.897 1.00 96.38 103 THR A CA 1
ATOM 828 C C . THR A 1 103 ? -3.983 -9.764 11.307 1.00 96.38 103 THR A C 1
ATOM 830 O O . THR A 1 103 ? -5.167 -9.745 11.652 1.00 96.38 103 THR A O 1
ATOM 833 N N . ASP A 1 104 ? -2.986 -10.040 12.148 1.00 95.06 104 ASP A N 1
ATOM 834 C CA . ASP A 1 104 ? -3.195 -10.251 13.581 1.00 95.06 104 ASP A CA 1
ATOM 835 C C . ASP A 1 104 ? -2.756 -9.018 14.363 1.00 95.06 104 ASP A C 1
ATOM 837 O O . ASP A 1 104 ? -1.566 -8.765 14.555 1.00 95.06 104 ASP A O 1
ATOM 841 N N . LEU A 1 105 ? -3.736 -8.270 14.851 1.00 91.75 105 LEU A N 1
ATOM 842 C CA . LEU A 1 105 ? -3.552 -7.046 15.597 1.00 91.75 105 LEU A CA 1
ATOM 843 C C . LEU A 1 105 ? -2.833 -7.314 16.937 1.00 91.75 105 LEU A C 1
ATOM 845 O O . LEU A 1 105 ? -3.333 -8.069 17.786 1.00 91.75 105 LEU A O 1
ATOM 849 N N . PRO A 1 106 ? -1.691 -6.650 17.181 1.00 91.62 106 PRO A N 1
ATOM 850 C CA . PRO A 1 106 ? -0.993 -6.700 18.453 1.00 91.62 106 PRO A CA 1
ATOM 851 C C . PRO A 1 106 ? -1.870 -6.255 19.626 1.00 91.62 106 PRO A C 1
ATOM 853 O O . PRO A 1 106 ? -2.729 -5.378 19.507 1.00 91.62 106 PRO A O 1
ATOM 856 N N . ARG A 1 107 ? -1.638 -6.839 20.810 1.00 87.00 107 ARG A N 1
ATOM 857 C CA . ARG A 1 107 ? -2.496 -6.624 21.991 1.00 87.00 107 ARG A CA 1
ATOM 858 C C . ARG A 1 107 ? -2.594 -5.152 22.399 1.00 87.00 107 ARG A C 1
ATOM 860 O O . ARG A 1 107 ? -3.662 -4.715 22.819 1.00 87.00 107 ARG A O 1
ATOM 867 N N . ASN A 1 108 ? -1.497 -4.404 22.288 1.00 85.69 108 ASN A N 1
ATOM 868 C CA . ASN A 1 108 ? -1.456 -2.972 22.581 1.00 85.69 108 ASN A CA 1
ATOM 869 C C . ASN A 1 108 ? -2.344 -2.160 21.629 1.00 85.69 108 ASN A C 1
ATOM 871 O O . ASN A 1 108 ? -2.914 -1.170 22.065 1.00 85.69 108 ASN A O 1
ATOM 875 N N . LEU A 1 109 ? -2.528 -2.579 20.374 1.00 89.94 109 LEU A N 1
ATOM 876 C CA . LEU A 1 109 ? -3.453 -1.919 19.449 1.00 89.94 109 LEU A CA 1
ATOM 877 C C . LEU A 1 109 ? -4.903 -2.373 19.668 1.00 89.94 109 LEU A C 1
ATOM 879 O O . LEU A 1 109 ? -5.807 -1.543 19.693 1.00 89.94 109 LEU A O 1
ATOM 883 N N . ALA A 1 110 ? -5.129 -3.664 19.932 1.00 88.19 110 ALA A N 1
ATOM 884 C CA . ALA A 1 110 ? -6.468 -4.221 20.169 1.00 88.19 110 ALA A CA 1
ATOM 885 C C . ALA A 1 110 ? -7.190 -3.628 21.399 1.00 88.19 110 ALA A C 1
ATOM 887 O O . ALA A 1 110 ? -8.417 -3.684 21.493 1.00 88.19 110 ALA A O 1
ATOM 888 N N . LEU A 1 111 ? -6.439 -3.057 22.344 1.00 87.12 111 LEU A N 1
ATOM 889 C CA . LEU A 1 111 ? -6.965 -2.388 23.539 1.00 87.12 111 LEU A CA 1
ATOM 890 C C . LEU A 1 111 ? -7.349 -0.918 23.323 1.00 87.12 111 LEU A C 1
ATOM 892 O O . LEU A 1 111 ? -7.956 -0.314 24.209 1.00 87.12 111 LEU A O 1
ATOM 896 N N . ASN A 1 112 ? -6.999 -0.336 22.178 1.00 87.62 112 ASN A N 1
ATOM 897 C CA . ASN A 1 112 ? -7.218 1.074 21.888 1.00 87.62 112 ASN A CA 1
ATOM 898 C C . ASN A 1 112 ? -8.330 1.274 20.845 1.00 87.62 112 ASN A C 1
ATOM 900 O O . ASN A 1 112 ? -8.519 0.418 19.977 1.00 87.62 112 ASN A O 1
ATOM 904 N N . PRO A 1 113 ? -9.070 2.398 20.920 1.00 89.25 113 PRO A N 1
ATOM 905 C CA . PRO A 1 113 ? -10.057 2.759 19.914 1.00 89.25 113 PRO A CA 1
ATOM 906 C C . PRO A 1 113 ? -9.329 3.299 18.678 1.00 89.25 113 PRO A C 1
ATOM 908 O O . PRO A 1 113 ? -9.060 4.495 18.576 1.00 89.25 113 PRO A O 1
ATOM 911 N N . ILE A 1 114 ? -8.956 2.392 17.778 1.00 92.88 114 ILE A N 1
ATOM 912 C CA . ILE A 1 114 ? -8.204 2.681 16.551 1.00 92.88 114 ILE A CA 1
ATOM 913 C C . ILE A 1 114 ? -8.960 2.171 15.331 1.00 92.88 114 ILE A C 1
ATOM 915 O O . ILE A 1 114 ? -9.840 1.315 15.444 1.00 92.88 114 ILE A O 1
ATOM 919 N N . ALA A 1 115 ? -8.578 2.663 14.162 1.00 95.25 115 ALA A N 1
ATOM 920 C CA . ALA A 1 115 ? -8.854 2.010 12.897 1.00 95.25 115 ALA A CA 1
ATOM 921 C C . ALA A 1 115 ? -7.560 1.461 12.291 1.00 95.25 115 ALA A C 1
ATOM 923 O O . ALA A 1 115 ? -6.491 2.047 12.451 1.00 95.25 115 ALA A O 1
ATOM 924 N N . LEU A 1 116 ? -7.669 0.336 11.595 1.00 96.69 116 LEU A N 1
ATOM 925 C CA . LEU A 1 116 ? -6.619 -0.215 10.754 1.00 96.69 116 LEU A CA 1
ATOM 926 C C . LEU A 1 116 ? -7.020 0.011 9.301 1.00 96.69 116 LEU A C 1
ATOM 928 O O . LEU A 1 116 ? -8.074 -0.461 8.870 1.00 96.69 116 LEU A O 1
ATOM 932 N N . ARG A 1 117 ? -6.182 0.718 8.550 1.00 97.88 117 ARG A N 1
ATOM 933 C CA . ARG A 1 117 ? -6.334 0.886 7.108 1.00 97.88 117 ARG A CA 1
ATOM 934 C C . ARG A 1 117 ? -5.282 0.053 6.393 1.00 97.88 117 ARG A C 1
ATOM 936 O O . ARG A 1 117 ? -4.104 0.145 6.720 1.00 97.88 117 ARG A O 1
ATOM 943 N N . VAL A 1 118 ? -5.711 -0.723 5.406 1.00 98.25 118 VAL A N 1
ATOM 944 C CA . VAL A 1 118 ? -4.833 -1.435 4.478 1.00 98.25 118 VAL A CA 1
ATOM 945 C C . VAL A 1 118 ? -5.074 -0.927 3.065 1.00 98.25 118 VAL A C 1
ATOM 947 O O . VAL A 1 118 ? -6.219 -0.740 2.646 1.00 98.25 118 VAL A O 1
ATOM 950 N N . MET A 1 119 ? -4.000 -0.709 2.317 1.00 97.62 119 MET A N 1
ATOM 951 C CA . MET A 1 119 ? -4.072 -0.355 0.908 1.00 97.62 119 MET A CA 1
ATOM 952 C C . MET A 1 119 ? -3.003 -1.115 0.143 1.00 97.62 119 MET A C 1
ATOM 954 O O . MET A 1 119 ? -1.834 -1.025 0.481 1.00 97.62 119 MET A O 1
ATOM 958 N N . TYR A 1 120 ? -3.393 -1.863 -0.880 1.00 97.75 120 TYR A N 1
ATOM 959 C CA . TYR A 1 120 ? -2.451 -2.507 -1.785 1.00 97.75 120 TYR A CA 1
ATOM 960 C C . TYR A 1 120 ? -2.491 -1.820 -3.145 1.00 97.75 120 TYR A C 1
ATOM 962 O O . TYR A 1 120 ? -3.579 -1.571 -3.669 1.00 97.75 120 TYR A O 1
ATOM 970 N N . THR A 1 121 ? -1.323 -1.564 -3.723 1.00 96.00 121 THR A N 1
ATOM 971 C CA . THR A 1 121 ? -1.151 -1.083 -5.095 1.00 96.00 121 THR A CA 1
ATOM 972 C C . THR A 1 121 ? -0.325 -2.076 -5.898 1.00 96.00 121 THR A C 1
ATOM 974 O O . THR A 1 121 ? 0.687 -2.577 -5.415 1.00 96.00 121 THR A O 1
ATOM 977 N N . SER A 1 122 ? -0.710 -2.340 -7.148 1.00 93.81 122 SER A N 1
ATOM 978 C CA . SER A 1 122 ? 0.086 -3.171 -8.071 1.00 93.81 122 SER A CA 1
ATOM 979 C C . SER A 1 122 ? 1.382 -2.490 -8.535 1.00 93.81 122 SER A C 1
ATOM 981 O O . SER A 1 122 ? 2.240 -3.125 -9.142 1.00 93.81 122 SER A O 1
ATOM 983 N N . PHE A 1 123 ? 1.523 -1.200 -8.239 1.00 90.88 123 PHE A N 1
ATOM 984 C CA . PHE A 1 123 ? 2.663 -0.349 -8.549 1.00 90.88 123 PHE A CA 1
ATOM 985 C C . PHE A 1 123 ? 3.345 0.152 -7.271 1.00 90.88 123 PHE A C 1
ATOM 987 O O . PHE A 1 123 ? 2.791 0.027 -6.177 1.00 90.88 123 PHE A O 1
ATOM 994 N N . ASP A 1 124 ? 4.529 0.746 -7.422 1.00 91.69 124 ASP A N 1
ATOM 995 C CA . ASP A 1 124 ? 5.302 1.349 -6.336 1.00 91.69 124 ASP A CA 1
ATOM 996 C C . ASP A 1 124 ? 5.005 2.857 -6.206 1.00 91.69 124 ASP A C 1
ATOM 998 O O . ASP A 1 124 ? 5.446 3.646 -7.041 1.00 91.69 124 ASP A O 1
ATOM 1002 N N . PRO A 1 125 ? 4.260 3.299 -5.176 1.00 89.44 125 PRO A N 1
ATOM 1003 C CA . PRO A 1 125 ? 3.906 4.704 -5.027 1.00 89.44 125 PRO A CA 1
ATOM 1004 C C . PRO A 1 125 ? 5.029 5.566 -4.425 1.00 89.44 125 PRO A C 1
ATOM 1006 O O . PRO A 1 125 ? 4.906 6.795 -4.470 1.00 89.44 125 PRO A O 1
ATOM 1009 N N . VAL A 1 126 ? 6.084 4.961 -3.860 1.00 89.69 126 VAL A N 1
ATOM 1010 C CA . VAL A 1 126 ? 7.050 5.641 -2.976 1.00 89.69 126 VAL A CA 1
ATOM 1011 C C . VAL A 1 126 ? 8.472 5.684 -3.515 1.00 89.69 126 VAL A C 1
ATOM 1013 O O . VAL A 1 126 ? 9.152 6.684 -3.300 1.00 89.69 126 VAL A O 1
ATOM 1016 N N . SER A 1 127 ? 8.925 4.648 -4.226 1.00 89.06 127 SER A N 1
ATOM 1017 C CA . SER A 1 127 ? 10.330 4.542 -4.645 1.00 89.06 127 SER A CA 1
ATOM 1018 C C . SER A 1 127 ? 10.555 4.506 -6.153 1.00 89.06 127 SER A C 1
ATOM 1020 O O . SER A 1 127 ? 11.702 4.497 -6.589 1.00 89.06 127 SER A O 1
ATOM 1022 N N . GLU A 1 128 ? 9.490 4.548 -6.956 1.00 78.06 128 GLU A N 1
ATOM 1023 C CA . GLU A 1 128 ? 9.564 4.436 -8.421 1.00 78.06 128 GLU A CA 1
ATOM 1024 C C . GLU A 1 128 ? 10.501 5.475 -9.062 1.00 78.06 128 GLU A C 1
ATOM 1026 O O . GLU A 1 128 ? 11.218 5.161 -10.009 1.00 78.06 128 GLU A O 1
ATOM 1031 N N . ASP A 1 129 ? 10.547 6.686 -8.502 1.00 74.50 129 ASP A N 1
ATOM 1032 C CA . ASP A 1 129 ? 11.370 7.796 -9.003 1.00 74.50 129 ASP A CA 1
ATOM 1033 C C . ASP A 1 129 ? 12.805 7.787 -8.435 1.00 74.50 129 ASP A C 1
ATOM 1035 O O . ASP A 1 129 ? 13.608 8.674 -8.725 1.00 74.50 129 ASP A O 1
ATOM 1039 N N . LEU A 1 130 ? 13.143 6.804 -7.594 1.00 80.50 130 LEU A N 1
ATOM 1040 C CA . LEU A 1 130 ? 14.390 6.759 -6.841 1.00 80.50 130 LEU A CA 1
ATOM 1041 C C . LEU A 1 130 ? 15.274 5.595 -7.299 1.00 80.50 130 LEU A C 1
ATOM 1043 O O . LEU A 1 130 ? 14.834 4.458 -7.483 1.00 80.50 130 LEU A O 1
ATOM 1047 N N . GLN A 1 131 ? 16.575 5.863 -7.425 1.00 76.56 131 GLN A N 1
ATOM 1048 C CA . GLN A 1 131 ? 17.577 4.821 -7.654 1.00 76.56 131 GLN A CA 1
ATOM 1049 C C . GLN A 1 131 ? 17.917 4.111 -6.339 1.00 76.56 131 GLN A C 1
ATOM 1051 O O . GLN A 1 131 ? 18.969 4.315 -5.740 1.00 76.56 131 GLN A O 1
ATOM 1056 N N . THR A 1 132 ? 16.987 3.290 -5.865 1.00 84.62 132 THR A N 1
ATOM 1057 C CA . THR A 1 132 ? 17.163 2.433 -4.687 1.00 84.62 132 THR A CA 1
ATOM 1058 C C . THR A 1 132 ? 17.902 1.145 -5.058 1.00 84.62 132 THR A C 1
ATOM 1060 O O . THR A 1 132 ? 17.848 0.709 -6.200 1.00 84.62 132 THR A O 1
ATOM 1063 N N . ASN A 1 133 ? 18.558 0.469 -4.111 1.00 86.75 133 ASN A N 1
ATOM 1064 C CA . ASN A 1 133 ? 19.218 -0.821 -4.398 1.00 86.75 133 ASN A CA 1
ATOM 1065 C C . ASN A 1 133 ? 18.224 -1.976 -4.631 1.00 86.75 133 ASN A C 1
ATOM 1067 O O . ASN A 1 133 ? 18.575 -2.996 -5.225 1.00 86.75 133 ASN A O 1
ATOM 1071 N N . HIS A 1 134 ? 16.980 -1.806 -4.179 1.00 90.69 134 HIS A N 1
ATOM 1072 C CA . HIS A 1 134 ? 15.932 -2.819 -4.231 1.00 90.69 134 HIS A CA 1
ATOM 1073 C C . HIS A 1 134 ? 14.854 -2.456 -5.258 1.00 90.69 134 HIS A C 1
ATOM 1075 O O . HIS A 1 134 ? 14.461 -1.299 -5.380 1.00 90.69 134 HIS A O 1
ATOM 1081 N N . LEU A 1 135 ? 14.347 -3.460 -5.964 1.00 90.00 135 LEU A N 1
ATOM 1082 C CA . LEU A 1 135 ? 13.113 -3.407 -6.738 1.00 90.00 135 LEU A CA 1
ATOM 1083 C C . LEU A 1 135 ? 11.957 -3.894 -5.877 1.00 90.00 135 LEU A C 1
ATOM 1085 O O . LEU A 1 135 ? 12.076 -4.912 -5.196 1.00 90.00 135 LEU A O 1
ATOM 1089 N N . VAL A 1 136 ? 10.830 -3.196 -5.973 1.00 93.19 136 VAL A N 1
ATOM 1090 C CA . VAL A 1 136 ? 9.545 -3.688 -5.481 1.00 93.19 136 VAL A CA 1
ATOM 1091 C C . VAL A 1 136 ? 9.012 -4.732 -6.453 1.00 93.19 136 VAL A C 1
ATOM 1093 O O . VAL A 1 136 ? 8.902 -4.482 -7.654 1.00 93.19 136 VAL A O 1
ATOM 1096 N N . VAL A 1 137 ? 8.643 -5.894 -5.925 1.00 91.50 137 VAL A N 1
ATOM 1097 C CA . VAL A 1 137 ? 8.108 -7.015 -6.698 1.00 91.50 137 VAL A CA 1
ATOM 1098 C C . VAL A 1 137 ? 6.702 -7.336 -6.200 1.00 91.50 137 VAL A C 1
ATOM 1100 O O . VAL A 1 137 ? 6.477 -7.528 -5.011 1.00 91.50 137 VAL A O 1
ATOM 1103 N N . GLY A 1 138 ? 5.724 -7.399 -7.104 1.00 90.75 138 GLY A N 1
ATOM 1104 C CA . GLY A 1 138 ? 4.355 -7.776 -6.738 1.00 90.75 138 GLY A CA 1
ATOM 1105 C C . GLY A 1 138 ? 3.530 -6.693 -6.049 1.00 90.75 138 GLY A C 1
ATOM 1106 O O . GLY A 1 138 ? 2.473 -7.021 -5.514 1.00 90.75 138 GLY A O 1
ATOM 1107 N N . GLY A 1 139 ? 3.965 -5.432 -6.090 1.00 94.56 139 GLY A N 1
ATOM 1108 C CA . GLY A 1 139 ? 3.229 -4.282 -5.561 1.00 94.56 139 GLY A CA 1
ATOM 1109 C C . GLY A 1 139 ? 3.595 -3.903 -4.123 1.00 94.56 139 GLY A C 1
ATOM 1110 O O . GLY A 1 139 ? 4.482 -4.498 -3.510 1.00 94.56 139 GLY A O 1
ATOM 1111 N N . VAL A 1 140 ? 2.901 -2.897 -3.592 1.00 97.19 140 VAL A N 1
ATOM 1112 C CA . VAL A 1 140 ? 3.131 -2.331 -2.255 1.00 97.19 140 VAL A CA 1
ATOM 1113 C C . VAL A 1 140 ? 1.870 -2.461 -1.414 1.00 97.19 140 VAL A C 1
ATOM 1115 O O . VAL A 1 140 ? 0.783 -2.116 -1.866 1.00 97.19 140 VAL A O 1
ATOM 1118 N N . LEU A 1 141 ? 2.014 -2.947 -0.183 1.00 98.31 141 LEU A N 1
ATOM 1119 C CA . LEU A 1 141 ? 0.972 -2.980 0.837 1.00 98.31 141 LEU A CA 1
ATOM 1120 C C . LEU A 1 141 ? 1.255 -1.906 1.893 1.00 98.31 141 LEU A C 1
ATOM 1122 O O . LEU A 1 141 ? 2.141 -2.061 2.726 1.00 98.31 141 LEU A O 1
ATOM 1126 N N . SER A 1 142 ? 0.474 -0.836 1.901 1.00 97.88 142 SER A N 1
ATOM 1127 C CA . SER A 1 142 ? 0.463 0.168 2.960 1.00 97.88 142 SER A CA 1
ATOM 1128 C C . SER A 1 142 ? -0.448 -0.273 4.102 1.00 97.88 142 SER A C 1
ATOM 1130 O O . SER A 1 142 ? -1.597 -0.665 3.875 1.00 97.88 142 SER A O 1
ATOM 1132 N N . VAL A 1 143 ? 0.039 -0.171 5.338 1.00 98.00 143 VAL A N 1
ATOM 1133 C CA . VAL A 1 143 ? -0.753 -0.439 6.542 1.00 98.00 143 VAL A CA 1
ATOM 1134 C C . VAL A 1 143 ? -0.641 0.730 7.507 1.00 98.00 143 VAL A C 1
ATOM 1136 O O . VAL A 1 143 ? 0.434 0.996 8.030 1.00 98.00 143 VAL A O 1
ATOM 1139 N N . ASP A 1 144 ? -1.757 1.405 7.773 1.00 97.06 144 ASP A N 1
ATOM 1140 C CA . ASP A 1 144 ? -1.820 2.541 8.691 1.00 97.06 144 ASP A CA 1
ATOM 1141 C C . ASP A 1 144 ? -2.673 2.202 9.919 1.00 97.06 144 ASP A C 1
ATOM 1143 O O . ASP A 1 144 ? -3.782 1.670 9.805 1.00 97.06 144 ASP A O 1
ATOM 1147 N N . VAL A 1 145 ? -2.194 2.593 11.099 1.00 96.06 145 VAL A N 1
ATOM 1148 C CA . VAL A 1 145 ? -3.016 2.667 12.315 1.00 96.06 145 VAL A CA 1
ATOM 1149 C C . VAL A 1 145 ? -3.511 4.098 12.454 1.00 96.06 145 VAL A C 1
ATOM 1151 O O . VAL A 1 145 ? -2.724 5.034 12.379 1.00 96.06 145 VAL A O 1
ATOM 1154 N N . ILE A 1 146 ? -4.812 4.286 12.645 1.00 95.50 146 ILE A N 1
ATOM 1155 C CA . ILE A 1 146 ? -5.461 5.598 12.625 1.00 95.50 146 ILE A CA 1
ATOM 1156 C C . ILE A 1 146 ? -6.196 5.813 13.949 1.00 95.50 146 ILE A C 1
ATOM 1158 O O . ILE A 1 146 ? -6.940 4.943 14.408 1.00 95.50 146 ILE A O 1
ATOM 1162 N N . ASN A 1 147 ? -6.008 6.978 14.568 1.00 92.06 147 ASN A N 1
ATOM 1163 C CA . ASN A 1 147 ? -6.826 7.415 15.694 1.00 92.06 147 ASN A CA 1
ATOM 1164 C C . ASN A 1 147 ? -8.254 7.670 15.211 1.00 92.06 147 ASN A C 1
ATOM 1166 O O . ASN A 1 147 ? -8.465 8.353 14.207 1.00 92.06 147 ASN A O 1
ATOM 1170 N N . LEU A 1 148 ? -9.246 7.146 15.933 1.00 90.25 148 LEU A N 1
ATOM 1171 C CA . LEU A 1 148 ? -10.635 7.415 15.579 1.00 90.25 148 LEU A CA 1
ATOM 1172 C C . LEU A 1 148 ? -10.957 8.904 15.749 1.00 90.25 148 LEU A C 1
ATOM 1174 O O . LEU A 1 148 ? -10.526 9.510 16.737 1.00 90.25 148 LEU A O 1
ATOM 1178 N N . PRO A 1 149 ? -11.721 9.499 14.814 1.00 85.94 149 PRO A N 1
ATOM 1179 C CA . PRO A 1 149 ? -12.123 10.888 14.934 1.00 85.94 149 PRO A CA 1
ATOM 1180 C C . PRO A 1 149 ? -12.967 11.088 16.203 1.00 85.94 149 PRO A C 1
ATOM 1182 O O . PRO A 1 149 ? -13.652 10.161 16.648 1.00 85.94 149 PRO A O 1
ATOM 1185 N N . PRO A 1 150 ? -12.971 12.295 16.796 1.00 83.75 150 PRO A N 1
ATOM 1186 C CA . PRO A 1 150 ? -13.793 12.563 17.966 1.00 83.75 150 PRO A CA 1
ATOM 1187 C C . PRO A 1 150 ? -15.279 12.264 17.690 1.00 83.75 150 PRO A C 1
ATOM 1189 O O . PRO A 1 150 ? -15.794 12.626 16.626 1.00 83.75 150 PRO A O 1
ATOM 1192 N N . PRO A 1 151 ? -16.008 11.647 18.638 1.00 81.94 151 PRO A N 1
ATOM 1193 C CA . PRO A 1 151 ? -17.395 11.255 18.420 1.00 81.94 151 PRO A CA 1
ATOM 1194 C C . PRO A 1 151 ? -18.275 12.477 18.151 1.00 81.94 151 PRO A C 1
ATOM 1196 O O . PRO A 1 151 ? -18.065 13.558 18.718 1.00 81.94 151 PRO A O 1
ATOM 1199 N N . ALA A 1 152 ? -19.274 12.301 17.285 1.00 85.69 152 ALA A N 1
ATOM 1200 C CA . ALA A 1 152 ? -20.210 13.368 16.961 1.00 85.69 152 ALA A CA 1
ATOM 1201 C C . ALA A 1 152 ? -21.079 13.717 18.181 1.00 85.69 152 ALA A C 1
ATOM 1203 O O . ALA A 1 152 ? -21.449 12.856 18.983 1.00 85.69 152 ALA A O 1
ATOM 1204 N N . LYS A 1 153 ? -21.418 14.999 18.334 1.00 88.44 153 LYS A N 1
ATOM 1205 C CA . LYS A 1 153 ? -22.254 15.508 19.428 1.00 88.44 153 LYS A CA 1
ATOM 1206 C C . LYS A 1 153 ? -23.473 16.220 18.865 1.00 88.44 153 LYS A C 1
ATOM 1208 O O . LYS A 1 153 ? -23.350 17.040 17.960 1.00 88.44 153 LYS A O 1
ATOM 1213 N N . THR A 1 154 ? -24.642 15.952 19.444 1.00 89.44 154 THR A N 1
ATOM 1214 C CA . THR A 1 154 ? -25.869 16.683 19.102 1.00 89.44 154 THR A CA 1
ATOM 1215 C C . THR A 1 154 ? -26.009 17.903 20.005 1.00 89.44 154 THR A C 1
ATOM 1217 O O . THR A 1 154 ? -26.188 17.768 21.214 1.00 89.44 154 THR A O 1
ATOM 1220 N N . ILE A 1 155 ? -25.938 19.103 19.432 1.00 90.50 155 ILE A N 1
ATOM 1221 C CA . ILE A 1 155 ? -26.094 20.374 20.146 1.00 90.50 155 ILE A CA 1
ATOM 1222 C C . ILE A 1 155 ? -27.213 21.159 19.462 1.00 90.50 155 ILE A C 1
ATOM 1224 O O . ILE A 1 155 ? -27.090 21.564 18.310 1.00 90.50 155 ILE A O 1
ATOM 1228 N N . LYS A 1 156 ? -28.322 21.380 20.181 1.00 90.12 156 LYS A N 1
ATOM 1229 C CA . LYS A 1 156 ? -29.502 22.119 19.684 1.00 90.12 156 LYS A CA 1
ATOM 1230 C C . LYS A 1 156 ? -30.041 21.593 18.337 1.00 90.12 156 LYS A C 1
ATOM 1232 O O . LYS A 1 156 ? -30.396 22.380 17.467 1.00 90.12 156 LYS A O 1
ATOM 1237 N N . GLY A 1 157 ? -30.077 20.271 18.159 1.00 89.19 157 GLY A N 1
ATOM 1238 C CA . GLY A 1 157 ? -30.557 19.627 16.927 1.00 89.19 157 GLY A CA 1
ATOM 1239 C C . GLY A 1 157 ? -29.530 19.538 15.792 1.00 89.19 157 GLY A C 1
ATOM 1240 O O . GLY A 1 157 ? -29.800 18.868 14.804 1.00 89.19 157 GLY A O 1
ATOM 1241 N N . TRP A 1 158 ? -28.347 20.142 15.942 1.00 89.31 158 TRP A N 1
ATOM 1242 C CA . TRP A 1 158 ? -27.232 19.985 15.007 1.00 89.31 158 TRP A CA 1
ATOM 1243 C C . TRP A 1 158 ? -26.314 18.858 15.460 1.00 89.31 158 TRP A C 1
ATOM 1245 O O . TRP A 1 158 ? -25.871 18.851 16.610 1.00 89.31 158 TRP A O 1
ATOM 1255 N N . VAL A 1 159 ? -25.998 17.931 14.559 1.00 86.44 159 VAL A N 1
ATOM 1256 C CA . VAL A 1 159 ? -24.941 16.937 14.766 1.00 86.44 159 VAL A CA 1
ATOM 1257 C C . VAL A 1 159 ? -23.627 17.571 14.322 1.00 86.44 159 VAL A C 1
ATOM 1259 O O . VAL A 1 159 ? -23.468 17.921 13.157 1.00 86.44 159 VAL A O 1
ATOM 1262 N N . MET A 1 160 ? -22.708 17.778 15.264 1.00 87.44 160 MET A N 1
ATOM 1263 C CA . MET A 1 160 ? -21.415 18.417 15.018 1.00 87.44 160 MET A CA 1
ATOM 1264 C C . MET A 1 160 ? -20.270 17.496 15.426 1.00 87.44 160 MET A C 1
ATOM 1266 O O . MET A 1 160 ? -20.334 16.827 16.460 1.00 87.44 160 MET A O 1
ATOM 1270 N N . ARG A 1 161 ? -19.193 17.516 14.642 1.00 84.12 161 ARG A N 1
ATOM 1271 C CA . ARG A 1 161 ? -17.941 16.812 14.922 1.00 84.12 161 ARG A CA 1
ATOM 1272 C C . ARG A 1 161 ? -16.780 17.814 14.900 1.00 84.12 161 ARG A C 1
ATOM 1274 O O . ARG A 1 161 ? -16.715 18.613 13.968 1.00 84.12 161 ARG A O 1
ATOM 1281 N N . PRO A 1 162 ? -15.893 17.810 15.912 1.00 81.62 162 PRO A N 1
ATOM 1282 C CA . PRO A 1 162 ? -14.666 18.596 15.871 1.00 81.62 162 PRO A CA 1
ATOM 1283 C C . PRO A 1 162 ? -13.808 18.185 14.674 1.00 81.62 162 PRO A C 1
ATOM 1285 O O . PRO A 1 162 ? -13.600 16.994 14.450 1.00 81.62 162 PRO A O 1
ATOM 1288 N N . PHE A 1 163 ? -13.301 19.172 13.945 1.00 81.94 163 PHE A N 1
ATOM 1289 C CA . PHE A 1 163 ? -12.351 18.991 12.857 1.00 81.94 163 PHE A CA 1
ATOM 1290 C C . PHE A 1 163 ? -11.156 19.904 13.113 1.00 81.94 163 PHE A C 1
ATOM 1292 O O . PHE A 1 163 ? -11.344 21.071 13.463 1.00 81.94 163 PHE A O 1
ATOM 1299 N N . ASN A 1 164 ? -9.947 19.363 12.983 1.00 74.19 164 ASN A N 1
ATOM 1300 C CA . ASN A 1 164 ? -8.716 20.121 13.134 1.00 74.19 164 ASN A CA 1
ATOM 1301 C C . ASN A 1 164 ? -7.981 20.141 11.792 1.00 74.19 164 ASN A C 1
ATOM 1303 O O . ASN A 1 164 ? -7.410 19.133 11.390 1.00 74.19 164 ASN A O 1
ATOM 1307 N N . GLU A 1 165 ? -7.989 21.289 11.110 1.00 74.19 165 GLU A N 1
ATOM 1308 C CA . GLU A 1 165 ? -7.331 21.447 9.804 1.00 74.19 165 GLU A CA 1
ATOM 1309 C C . GLU A 1 165 ? -5.842 21.080 9.847 1.00 74.19 165 GLU A C 1
ATOM 1311 O O . GLU A 1 165 ? -5.328 20.529 8.878 1.00 74.19 165 GLU A O 1
ATOM 1316 N N . SER A 1 166 ? -5.150 21.328 10.968 1.00 70.31 166 SER A N 1
ATOM 1317 C CA . SER A 1 166 ? -3.718 21.025 11.090 1.00 70.31 166 SER A CA 1
ATOM 1318 C C . SER A 1 166 ? -3.406 19.536 11.247 1.00 70.31 166 SER A C 1
ATOM 1320 O O . SER A 1 166 ? -2.279 19.128 10.978 1.00 70.31 166 SER A O 1
ATOM 1322 N N . GLU A 1 167 ? -4.384 18.724 11.652 1.00 68.00 167 GLU A N 1
ATOM 1323 C CA . GLU A 1 167 ? -4.266 17.260 11.720 1.00 68.00 167 GLU A CA 1
ATOM 1324 C C . GLU A 1 167 ? -4.744 16.580 10.427 1.00 68.00 167 GLU A C 1
ATOM 1326 O O . GLU A 1 167 ? -4.555 15.377 10.264 1.00 68.00 167 GLU A O 1
ATOM 1331 N N . GLY A 1 168 ? -5.335 17.335 9.495 1.00 81.88 168 GLY A N 1
ATOM 1332 C CA . GLY A 1 168 ? -5.918 16.802 8.269 1.00 81.88 168 GLY A CA 1
ATOM 1333 C C . GLY A 1 168 ? -7.174 15.957 8.514 1.00 81.88 168 GLY A C 1
ATOM 1334 O O . GLY A 1 168 ? -7.844 16.058 9.542 1.00 81.88 168 GLY A O 1
ATOM 1335 N N . PHE A 1 169 ? -7.527 15.120 7.535 1.00 84.06 169 PHE A N 1
ATOM 1336 C CA . PHE A 1 169 ? -8.715 14.260 7.618 1.00 84.06 169 PHE A CA 1
ATOM 1337 C C . PHE A 1 169 ? -8.535 13.062 8.558 1.00 84.06 169 PHE A C 1
ATOM 1339 O O . PHE A 1 169 ? -9.518 12.574 9.118 1.00 84.06 169 PHE A O 1
ATOM 1346 N N . ILE A 1 170 ? -7.300 12.583 8.734 1.00 91.62 170 ILE A N 1
ATOM 1347 C CA . ILE A 1 170 ? -6.974 11.423 9.568 1.00 91.62 170 ILE A CA 1
ATOM 1348 C C . ILE A 1 170 ? -5.726 11.680 10.413 1.00 91.62 170 ILE A C 1
ATOM 1350 O O . ILE A 1 170 ? -4.776 12.307 9.963 1.00 91.62 170 ILE A O 1
ATOM 1354 N N . SER A 1 171 ? -5.689 11.103 11.615 1.00 91.81 171 SER A N 1
ATOM 1355 C CA . SER A 1 171 ? -4.517 11.140 12.495 1.00 91.81 171 SER A CA 1
ATOM 1356 C C . SER A 1 171 ? -3.874 9.753 12.553 1.00 91.81 171 SER A C 1
ATOM 1358 O O . SER A 1 171 ? -4.405 8.845 13.196 1.00 91.81 171 SER A O 1
ATOM 1360 N N . LYS A 1 172 ? -2.750 9.566 11.849 1.00 92.19 172 LYS A N 1
ATOM 1361 C CA . LYS A 1 172 ? -1.993 8.303 11.857 1.00 92.19 172 LYS A CA 1
ATOM 1362 C C . LYS A 1 172 ? -1.222 8.140 13.171 1.00 92.19 172 LYS A C 1
ATOM 1364 O O . LYS A 1 172 ? -0.582 9.074 13.648 1.00 92.19 172 LYS A O 1
ATOM 1369 N N . LEU A 1 173 ? -1.260 6.942 13.744 1.00 91.38 173 LEU A N 1
ATOM 1370 C CA . LEU A 1 173 ? -0.506 6.563 14.931 1.00 91.38 173 LEU A CA 1
ATOM 1371 C C . LEU A 1 173 ? 0.789 5.859 14.516 1.00 91.38 173 LEU A C 1
ATOM 1373 O O . LEU A 1 173 ? 0.755 4.869 13.787 1.00 91.38 173 LEU A O 1
ATOM 1377 N N . ALA A 1 174 ? 1.922 6.342 15.025 1.00 89.88 174 ALA A N 1
ATOM 1378 C CA . ALA A 1 174 ? 3.210 5.691 14.819 1.00 89.88 174 ALA A CA 1
ATOM 1379 C C . ALA A 1 174 ? 3.237 4.293 15.459 1.00 89.88 174 ALA A C 1
ATOM 1381 O O . ALA A 1 174 ? 2.742 4.086 16.573 1.00 89.88 174 ALA A O 1
ATOM 1382 N N . TYR A 1 175 ? 3.861 3.347 14.761 1.00 90.00 175 TYR A N 1
ATOM 1383 C CA . TYR A 1 175 ? 4.104 2.002 15.257 1.00 90.00 175 TYR A CA 1
ATOM 1384 C C . TYR A 1 175 ? 5.569 1.612 15.045 1.00 90.00 175 TYR A C 1
ATOM 1386 O O . TYR A 1 175 ? 6.012 1.618 13.896 1.00 90.00 175 TYR A O 1
ATOM 1394 N N . PRO A 1 176 ? 6.311 1.256 16.109 1.00 85.25 176 PRO A N 1
ATOM 1395 C CA . PRO A 1 176 ? 5.926 1.280 17.526 1.00 85.25 176 PRO A CA 1
ATOM 1396 C C . PRO A 1 176 ? 5.590 2.687 18.048 1.00 85.25 176 PRO A C 1
ATOM 1398 O O . PRO A 1 176 ? 6.161 3.675 17.597 1.00 85.25 176 PRO A O 1
ATOM 1401 N N . SER A 1 177 ? 4.695 2.787 19.040 1.00 77.75 177 SER A N 1
ATOM 1402 C CA . SER A 1 177 ? 4.423 4.082 19.679 1.00 77.75 177 SER A CA 1
ATOM 1403 C C . SER A 1 177 ? 5.658 4.545 20.468 1.00 77.75 177 SER A C 1
ATOM 1405 O O . SER A 1 177 ? 6.130 3.793 21.334 1.00 77.75 177 SER A O 1
ATOM 1407 N N . PRO A 1 178 ? 6.153 5.779 20.258 1.00 66.44 178 PRO A N 1
ATOM 1408 C CA . PRO A 1 178 ? 7.328 6.302 20.959 1.00 66.44 178 PRO A CA 1
ATOM 1409 C C . PRO A 1 178 ? 7.123 6.442 22.481 1.00 66.44 178 PRO A C 1
ATOM 1411 O O . PRO A 1 178 ? 8.088 6.577 23.226 1.00 66.44 178 PRO A O 1
ATOM 1414 N N . SER A 1 179 ? 5.881 6.367 22.972 1.00 52.09 179 SER A N 1
ATOM 1415 C CA . SER A 1 179 ? 5.513 6.542 24.386 1.00 52.09 179 SER A CA 1
ATOM 1416 C C . SER A 1 179 ? 5.482 5.258 25.228 1.00 52.09 179 SER A C 1
ATOM 1418 O O . SER A 1 179 ? 5.050 5.290 26.378 1.00 52.09 179 SER A O 1
ATOM 1420 N N . THR A 1 180 ? 5.982 4.128 24.720 1.00 42.91 180 THR A N 1
ATOM 1421 C CA . THR A 1 180 ? 6.063 2.871 25.500 1.00 42.91 180 THR A CA 1
ATOM 1422 C C . THR A 1 180 ? 7.277 2.817 26.453 1.00 42.91 180 THR A C 1
ATOM 1424 O O . THR A 1 180 ? 7.659 1.749 26.924 1.00 42.91 180 THR A O 1
ATOM 1427 N N . GLY A 1 181 ? 7.871 3.973 26.774 1.00 38.12 181 GLY A N 1
ATOM 1428 C CA . GLY A 1 181 ? 8.714 4.194 27.953 1.00 38.12 181 GLY A CA 1
ATOM 1429 C C . GLY A 1 181 ? 7.868 4.818 29.065 1.00 38.12 181 GLY A C 1
ATOM 1430 O O . GLY A 1 181 ? 7.476 5.975 28.967 1.00 38.12 181 GLY A O 1
ATOM 1431 N N . GLY A 1 182 ? 7.525 4.021 30.078 1.00 34.97 182 GLY A N 1
ATOM 1432 C CA . GLY A 1 182 ? 6.443 4.271 31.033 1.00 34.97 182 GLY A CA 1
ATOM 1433 C C . GLY A 1 182 ? 6.430 5.625 31.757 1.00 34.97 182 GLY A C 1
ATOM 1434 O O . GLY A 1 182 ? 7.412 6.047 32.356 1.00 34.97 182 GLY A O 1
ATOM 1435 N N . SER A 1 183 ? 5.240 6.224 31.820 1.00 35.41 183 SER A N 1
ATOM 1436 C CA . SER A 1 183 ? 4.831 7.220 32.824 1.00 35.41 183 SER A CA 1
ATOM 1437 C C . SER A 1 183 ? 3.964 6.601 33.936 1.00 35.41 183 SER A C 1
ATOM 1439 O O . SER A 1 183 ? 3.141 7.275 34.552 1.00 35.41 183 SER A O 1
ATOM 1441 N N . GLY A 1 184 ? 4.142 5.304 34.202 1.00 37.16 184 GLY A N 1
ATOM 1442 C CA . GLY A 1 184 ? 3.549 4.603 35.338 1.00 37.16 184 GLY A CA 1
ATOM 1443 C C . GLY A 1 184 ? 4.647 3.988 36.196 1.00 37.16 184 GLY A C 1
ATOM 1444 O O . GLY A 1 184 ? 5.300 3.035 35.775 1.00 37.16 184 GLY A O 1
ATOM 1445 N N . GLU A 1 185 ? 4.858 4.538 37.389 1.00 36.47 185 GLU A N 1
ATOM 1446 C CA . GLU A 1 185 ? 5.675 3.917 38.429 1.00 36.47 185 GLU A CA 1
ATOM 1447 C C . GLU A 1 185 ? 5.136 2.501 38.712 1.00 36.47 185 GLU A C 1
ATOM 1449 O O . GLU A 1 185 ? 3.995 2.345 39.146 1.00 36.47 185 GLU A O 1
ATOM 1454 N N . GLY A 1 186 ? 5.942 1.461 38.457 1.00 37.66 186 GLY A N 1
ATOM 1455 C CA . GLY A 1 186 ? 5.687 0.125 39.014 1.00 37.66 186 GLY A CA 1
ATOM 1456 C C . GLY A 1 186 ? 5.587 -1.081 38.072 1.00 37.66 186 GLY A C 1
ATOM 1457 O O . GLY A 1 186 ? 5.098 -2.113 38.522 1.00 37.66 186 GLY A O 1
ATOM 1458 N N . MET A 1 187 ? 6.067 -1.042 36.822 1.00 36.53 187 MET A N 1
ATOM 1459 C CA . MET A 1 187 ? 6.313 -2.283 36.060 1.00 36.53 187 MET A CA 1
ATOM 1460 C C . MET A 1 187 ? 7.719 -2.313 35.453 1.00 36.53 187 MET A C 1
ATOM 1462 O O . MET A 1 187 ? 8.200 -1.327 34.905 1.00 36.53 187 MET A O 1
ATOM 1466 N N . ALA A 1 188 ? 8.381 -3.460 35.623 1.00 36.34 188 ALA A N 1
ATOM 1467 C CA . ALA A 1 188 ? 9.760 -3.748 35.242 1.00 36.34 188 ALA A CA 1
ATOM 1468 C C . ALA A 1 188 ? 10.081 -3.432 33.761 1.00 36.34 188 ALA A C 1
ATOM 1470 O O . ALA A 1 188 ? 9.190 -3.481 32.911 1.00 36.34 188 ALA A O 1
ATOM 1471 N N . PRO A 1 189 ? 11.356 -3.167 33.417 1.00 39.88 189 PRO A N 1
ATOM 1472 C CA . PRO A 1 189 ? 11.763 -2.893 32.047 1.00 39.88 189 PRO A CA 1
ATOM 1473 C C . PRO A 1 189 ? 11.824 -4.209 31.260 1.00 39.88 189 PRO A C 1
ATOM 1475 O O . PRO A 1 189 ? 12.734 -5.008 31.454 1.00 39.88 189 PRO A O 1
ATOM 1478 N N . SER A 1 190 ? 10.833 -4.472 30.410 1.00 46.97 190 SER A N 1
ATOM 1479 C CA . SER A 1 190 ? 10.966 -5.283 29.183 1.00 46.97 190 SER A CA 1
ATOM 1480 C C . SER A 1 190 ? 9.607 -5.472 28.510 1.00 46.97 190 SER A C 1
ATOM 1482 O O . SER A 1 190 ? 8.859 -6.384 28.842 1.00 46.97 190 SER A O 1
ATOM 1484 N N . LEU A 1 191 ? 9.296 -4.649 27.512 1.00 48.62 191 LEU A N 1
ATOM 1485 C CA . LEU A 1 191 ? 8.325 -5.021 26.485 1.00 48.62 191 LEU A CA 1
ATOM 1486 C C . LEU A 1 191 ? 8.872 -4.514 25.153 1.00 48.62 191 LEU A C 1
ATOM 1488 O O . LEU A 1 191 ? 8.690 -3.351 24.804 1.00 48.62 191 LEU A O 1
ATOM 1492 N N . SER A 1 192 ? 9.594 -5.374 24.430 1.00 68.81 192 SER A N 1
ATOM 1493 C CA . SER A 1 192 ? 9.782 -5.165 22.997 1.00 68.81 192 SER A CA 1
ATOM 1494 C C . SER A 1 192 ? 8.397 -4.998 22.372 1.00 68.81 192 SER A C 1
ATOM 1496 O O . SER A 1 192 ? 7.472 -5.749 22.694 1.00 68.81 192 SER A O 1
ATOM 1498 N N . THR A 1 193 ? 8.220 -3.984 21.526 1.00 78.31 193 THR A N 1
ATOM 1499 C CA . THR A 1 193 ? 6.966 -3.818 20.791 1.00 78.31 193 THR A CA 1
ATOM 1500 C C . THR A 1 193 ? 6.678 -5.121 20.040 1.00 78.31 193 THR A C 1
ATOM 1502 O O . THR A 1 193 ? 7.543 -5.573 19.290 1.00 78.31 193 THR A O 1
ATOM 1505 N N . PRO A 1 194 ? 5.514 -5.763 20.248 1.00 90.38 194 PRO A N 1
ATOM 1506 C CA . PRO A 1 194 ? 5.183 -6.987 19.526 1.00 90.38 194 PRO A CA 1
ATOM 1507 C C . PRO A 1 194 ? 5.110 -6.707 18.018 1.00 90.38 194 PRO A C 1
ATOM 1509 O O . PRO A 1 194 ? 4.583 -5.670 17.631 1.00 90.38 194 PRO A O 1
ATOM 1512 N N . PRO A 1 195 ? 5.585 -7.585 17.132 1.00 93.94 195 PRO A N 1
ATOM 1513 C CA . PRO A 1 195 ? 5.330 -7.420 15.709 1.00 93.94 195 PRO A CA 1
ATOM 1514 C C . PRO A 1 195 ? 3.860 -7.706 15.380 1.00 93.94 195 PRO A C 1
ATOM 1516 O O . PRO A 1 195 ? 3.167 -8.426 16.104 1.00 93.94 195 PRO A O 1
ATOM 1519 N N . MET A 1 196 ? 3.382 -7.142 14.274 1.00 95.75 196 MET A N 1
ATOM 1520 C CA . MET A 1 196 ? 2.082 -7.464 13.694 1.00 95.75 196 MET A CA 1
ATOM 1521 C C . MET A 1 196 ? 2.257 -8.527 12.614 1.00 95.75 196 MET A C 1
ATOM 1523 O O . MET A 1 196 ? 3.057 -8.338 11.697 1.00 95.75 196 MET A O 1
ATOM 1527 N N . ARG A 1 197 ? 1.497 -9.625 12.694 1.00 97.62 197 ARG A N 1
ATOM 1528 C CA . ARG A 1 197 ? 1.439 -10.604 11.601 1.00 97.62 197 ARG A CA 1
ATOM 1529 C C . ARG A 1 197 ? 0.593 -10.034 10.476 1.00 97.62 197 ARG A C 1
ATOM 1531 O O . ARG A 1 197 ? -0.534 -9.609 10.718 1.00 97.62 197 ARG A O 1
ATOM 1538 N N . ILE A 1 198 ? 1.125 -10.048 9.265 1.00 98.25 198 ILE A N 1
ATOM 1539 C CA . ILE A 1 198 ? 0.4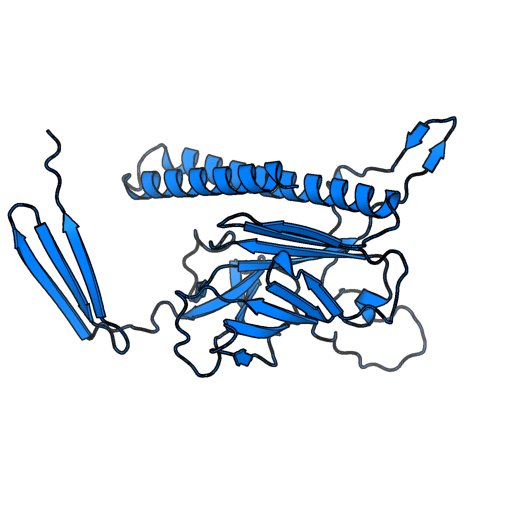66 -9.583 8.048 1.00 98.25 198 ILE A CA 1
ATOM 1540 C C . ILE A 1 198 ? 0.520 -10.719 7.037 1.00 98.25 198 ILE A C 1
ATOM 1542 O O . ILE A 1 198 ? 1.495 -11.468 6.968 1.00 98.25 198 ILE A O 1
ATOM 1546 N N . SER A 1 199 ? -0.554 -10.904 6.282 1.00 97.94 199 SER A N 1
ATOM 1547 C CA . SER A 1 199 ? -0.603 -11.875 5.199 1.00 97.94 199 SER A CA 1
ATOM 1548 C C . SER A 1 199 ? -1.396 -11.341 4.021 1.00 97.94 199 SER A C 1
ATOM 1550 O O . SER A 1 199 ? -2.501 -10.832 4.207 1.00 97.94 199 SER A O 1
ATOM 1552 N N . TYR A 1 200 ? -0.846 -11.455 2.817 1.00 96.88 200 TYR A N 1
ATOM 1553 C CA . TYR A 1 200 ? -1.541 -11.064 1.597 1.00 96.88 200 TYR A CA 1
ATOM 1554 C C . TYR A 1 200 ? -1.150 -11.942 0.408 1.00 96.88 200 TYR A C 1
ATOM 1556 O O . TYR A 1 200 ? -0.047 -12.486 0.352 1.00 96.88 200 TYR A O 1
ATOM 1564 N N . ALA A 1 201 ? -2.072 -12.087 -0.543 1.00 94.75 201 ALA A N 1
ATOM 1565 C CA . ALA A 1 201 ? -1.823 -12.854 -1.759 1.00 94.75 201 ALA A CA 1
ATOM 1566 C C . ALA A 1 201 ? -0.919 -12.079 -2.734 1.00 94.75 201 ALA A C 1
ATOM 1568 O O . ALA A 1 201 ? -1.250 -10.951 -3.118 1.00 94.75 201 ALA A O 1
ATOM 1569 N N . LEU A 1 202 ? 0.190 -12.694 -3.157 1.00 93.62 202 LEU A N 1
ATOM 1570 C CA . LEU A 1 202 ? 1.053 -12.165 -4.215 1.00 93.62 202 LEU A CA 1
ATOM 1571 C C . LEU A 1 202 ? 0.450 -12.444 -5.600 1.00 93.62 202 LEU A C 1
ATOM 1573 O O . LEU A 1 202 ? -0.114 -13.520 -5.803 1.00 93.62 202 LEU A O 1
ATOM 1577 N N . PRO A 1 203 ? 0.607 -11.535 -6.582 1.00 91.56 203 PRO A N 1
ATOM 1578 C CA . PRO A 1 203 ? 0.136 -11.779 -7.944 1.00 91.56 203 PRO A CA 1
ATOM 1579 C C . PRO A 1 203 ? 0.754 -13.031 -8.588 1.00 91.56 203 PRO A C 1
ATOM 1581 O O . PRO A 1 203 ? 1.900 -13.390 -8.303 1.00 91.56 203 PRO A O 1
ATOM 1584 N N . ASP A 1 204 ? 0.021 -13.654 -9.515 1.00 88.56 204 ASP A N 1
ATOM 1585 C CA . ASP A 1 204 ? 0.417 -14.913 -10.175 1.00 88.56 204 ASP A CA 1
ATOM 1586 C C . ASP A 1 204 ? 1.698 -14.792 -11.009 1.00 88.56 204 ASP A C 1
ATOM 1588 O O . ASP A 1 204 ? 2.444 -15.752 -11.171 1.00 88.56 204 ASP A O 1
ATOM 1592 N N . HIS A 1 205 ? 1.981 -13.595 -11.524 1.00 84.00 205 HIS A N 1
ATOM 1593 C CA . HIS A 1 205 ? 3.164 -13.329 -12.342 1.00 84.00 205 HIS A CA 1
ATOM 1594 C C . HIS A 1 205 ? 4.451 -13.151 -11.518 1.00 84.00 205 HIS A C 1
ATOM 1596 O O . HIS A 1 205 ? 5.518 -12.944 -12.093 1.00 84.00 205 HIS A O 1
ATOM 1602 N N . ILE A 1 206 ? 4.374 -13.206 -10.183 1.00 84.50 206 ILE A N 1
ATOM 1603 C CA . ILE A 1 206 ? 5.546 -13.086 -9.312 1.00 84.50 206 ILE A CA 1
ATOM 1604 C C . ILE A 1 206 ? 6.191 -14.452 -9.104 1.00 84.50 206 ILE A C 1
ATOM 1606 O O . ILE A 1 206 ? 5.579 -15.370 -8.564 1.00 84.50 206 ILE A O 1
ATOM 1610 N N . VAL A 1 207 ? 7.460 -14.579 -9.474 1.00 77.88 207 VAL A N 1
ATOM 1611 C CA . VAL A 1 207 ? 8.233 -15.806 -9.260 1.00 77.88 207 VAL A CA 1
ATOM 1612 C C . VAL A 1 207 ? 9.190 -15.577 -8.096 1.00 77.88 207 VAL A C 1
ATOM 1614 O O . VAL A 1 207 ? 10.075 -14.726 -8.186 1.00 77.88 207 VAL A O 1
ATOM 1617 N N . SER A 1 208 ? 9.020 -16.325 -7.001 1.00 72.00 208 SER A N 1
ATOM 1618 C CA . SER A 1 208 ? 9.994 -16.302 -5.907 1.00 72.00 208 SER A CA 1
ATOM 1619 C C . SER A 1 208 ? 11.269 -17.011 -6.360 1.00 72.00 208 SER A C 1
ATOM 1621 O O . SER A 1 208 ? 11.218 -18.135 -6.852 1.00 72.00 208 SER A O 1
ATOM 1623 N N . ARG A 1 209 ? 12.419 -16.346 -6.230 1.00 73.00 209 ARG A N 1
ATOM 1624 C CA . ARG A 1 209 ? 13.731 -16.920 -6.586 1.00 73.00 209 ARG A CA 1
ATOM 1625 C C . ARG A 1 209 ? 14.353 -17.734 -5.451 1.00 73.00 209 ARG A C 1
ATOM 1627 O O . ARG A 1 209 ? 15.236 -18.546 -5.703 1.00 73.00 209 ARG A O 1
ATOM 1634 N N . ALA A 1 210 ? 13.919 -17.482 -4.222 1.00 74.56 210 ALA A N 1
ATOM 1635 C CA . ALA A 1 210 ? 14.373 -18.149 -3.011 1.00 74.56 210 ALA A CA 1
ATOM 1636 C C . ALA A 1 210 ? 13.193 -18.850 -2.327 1.00 74.56 210 ALA A C 1
ATOM 1638 O O . ALA A 1 210 ? 12.038 -18.511 -2.598 1.00 74.56 210 ALA A O 1
ATOM 1639 N N . ASP A 1 211 ? 13.494 -19.774 -1.410 1.00 75.31 211 ASP A N 1
ATOM 1640 C CA . ASP A 1 211 ? 12.482 -20.487 -0.616 1.00 75.31 211 ASP A CA 1
ATOM 1641 C C . ASP A 1 211 ? 11.518 -19.514 0.082 1.00 75.31 211 ASP A C 1
ATOM 1643 O O . ASP A 1 211 ? 10.320 -19.763 0.134 1.00 75.31 211 ASP A O 1
ATOM 1647 N N . ASN A 1 212 ? 12.032 -18.370 0.555 1.00 84.62 212 ASN A N 1
ATOM 1648 C CA . ASN A 1 212 ? 11.228 -17.259 1.054 1.00 84.62 212 ASN A CA 1
ATOM 1649 C C . ASN A 1 212 ? 11.660 -15.933 0.404 1.00 84.62 212 ASN A C 1
ATOM 1651 O O . ASN A 1 212 ? 12.864 -15.674 0.300 1.00 84.62 212 ASN A O 1
ATOM 1655 N N . PRO A 1 213 ? 10.711 -15.070 -0.001 1.00 91.56 213 PRO A N 1
ATOM 1656 C CA . PRO A 1 213 ? 11.024 -13.751 -0.538 1.00 91.56 213 PRO A CA 1
ATOM 1657 C C . PRO A 1 213 ? 11.589 -12.819 0.544 1.00 91.56 213 PRO A C 1
ATOM 1659 O O . PRO A 1 213 ? 11.270 -12.952 1.724 1.00 91.56 213 PRO A O 1
ATOM 1662 N N . SER A 1 214 ? 12.388 -11.830 0.139 1.00 93.75 214 SER A N 1
ATOM 1663 C CA . SER A 1 214 ? 12.769 -10.732 1.033 1.00 93.75 214 SER A CA 1
ATOM 1664 C C . SER A 1 214 ? 11.603 -9.757 1.154 1.00 93.75 214 SER A C 1
ATOM 1666 O O . SER A 1 214 ? 11.006 -9.381 0.148 1.00 93.75 214 SER A O 1
ATOM 1668 N N . VAL A 1 215 ? 11.268 -9.347 2.373 1.00 96.56 215 VAL A N 1
ATOM 1669 C CA . VAL A 1 215 ? 10.214 -8.365 2.650 1.00 96.56 215 VAL A CA 1
ATOM 1670 C C . VAL A 1 215 ? 10.847 -7.187 3.369 1.00 96.56 215 VAL A C 1
ATOM 1672 O O . VAL A 1 215 ? 11.734 -7.372 4.203 1.00 96.56 215 VAL A O 1
ATOM 1675 N N . GLY A 1 216 ? 10.393 -5.978 3.061 1.00 97.06 216 GLY A N 1
ATOM 1676 C CA . GLY A 1 216 ? 10.844 -4.779 3.749 1.00 97.06 216 GLY A CA 1
ATOM 1677 C C . GLY A 1 216 ? 9.799 -3.677 3.781 1.00 97.06 216 GLY A C 1
ATOM 1678 O O . GLY A 1 216 ? 8.693 -3.814 3.257 1.00 97.06 216 GLY A O 1
ATOM 1679 N N . TRP A 1 217 ? 10.175 -2.582 4.425 1.00 97.50 217 TRP A N 1
ATOM 1680 C CA . TRP A 1 217 ? 9.366 -1.397 4.642 1.00 97.50 217 TRP A CA 1
ATOM 1681 C C . TRP A 1 217 ? 10.070 -0.152 4.102 1.00 97.50 217 TRP A C 1
ATOM 1683 O O . TRP A 1 217 ? 11.299 -0.103 3.999 1.00 97.50 217 TRP A O 1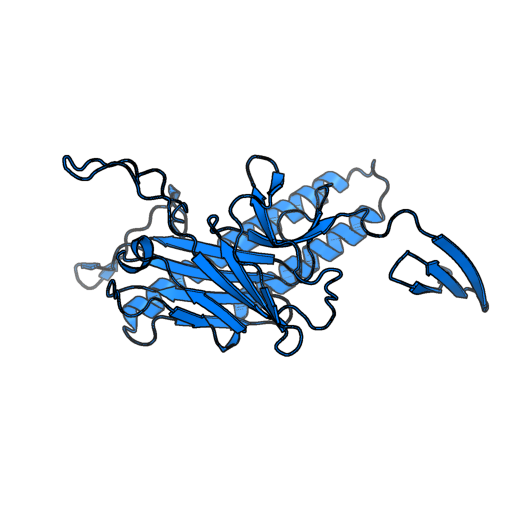
ATOM 1693 N N . TRP A 1 218 ? 9.285 0.850 3.722 1.00 97.00 218 TRP A N 1
ATOM 1694 C CA . TRP A 1 218 ? 9.806 2.113 3.211 1.00 97.00 218 TRP A CA 1
ATOM 1695 C C . TRP A 1 218 ? 10.200 3.054 4.352 1.00 97.00 218 TRP A C 1
ATOM 1697 O O . TRP A 1 218 ? 9.349 3.415 5.168 1.00 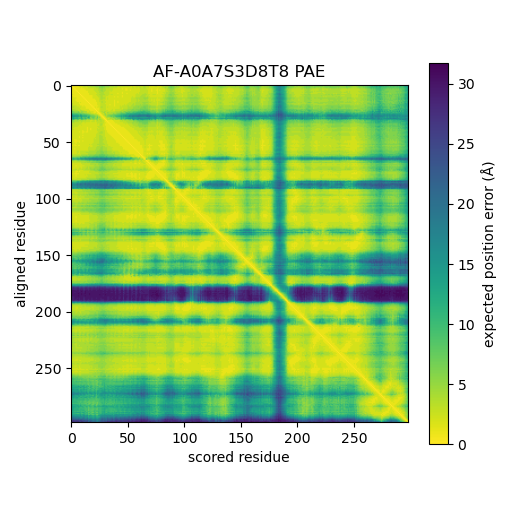97.00 218 TRP A O 1
ATOM 1707 N N . ASN A 1 219 ? 11.466 3.474 4.389 1.00 94.81 219 ASN A N 1
ATOM 1708 C CA . ASN A 1 219 ? 11.938 4.512 5.297 1.00 94.81 219 ASN A CA 1
ATOM 1709 C C . ASN A 1 219 ? 11.889 5.882 4.608 1.00 94.81 219 ASN A C 1
ATOM 1711 O O . ASN A 1 219 ? 12.761 6.195 3.797 1.00 94.81 219 ASN A O 1
ATOM 1715 N N . ASP A 1 220 ? 10.899 6.702 4.965 1.00 91.62 220 ASP A N 1
ATOM 1716 C CA . ASP A 1 220 ? 10.731 8.058 4.430 1.00 91.62 220 ASP A CA 1
ATOM 1717 C C . ASP A 1 220 ? 11.867 9.024 4.821 1.00 91.62 220 ASP A C 1
ATOM 1719 O O . ASP A 1 220 ? 12.131 9.970 4.084 1.00 91.62 220 ASP A O 1
ATOM 1723 N N . GLU A 1 221 ? 12.574 8.796 5.936 1.00 91.75 221 GLU A N 1
ATOM 1724 C CA . GLU A 1 221 ? 13.690 9.661 6.360 1.00 91.75 221 GLU A CA 1
ATOM 1725 C C . GLU A 1 221 ? 14.945 9.428 5.514 1.00 91.75 221 GLU A C 1
ATOM 1727 O O . GLU A 1 221 ? 15.669 10.361 5.171 1.00 91.75 221 GLU A O 1
ATOM 1732 N N . GLU A 1 222 ? 15.204 8.166 5.173 1.00 92.00 222 GLU A N 1
ATOM 1733 C CA . GLU A 1 222 ? 16.383 7.756 4.408 1.00 92.00 222 GLU A CA 1
ATOM 1734 C C . GLU A 1 222 ? 16.095 7.567 2.913 1.00 92.00 222 GLU A C 1
ATOM 1736 O O . GLU A 1 222 ? 17.020 7.298 2.146 1.00 92.00 222 GLU A O 1
ATOM 1741 N N . LEU A 1 223 ? 14.825 7.681 2.507 1.00 92.81 223 LEU A N 1
ATOM 1742 C CA . LEU A 1 223 ? 14.334 7.451 1.147 1.00 92.81 223 LEU A CA 1
ATOM 1743 C C . LEU A 1 223 ? 14.817 6.110 0.571 1.00 92.81 223 LEU A C 1
ATOM 1745 O O . LEU A 1 223 ? 15.291 6.025 -0.566 1.00 92.81 223 LEU A O 1
ATOM 1749 N N . LYS A 1 224 ? 14.721 5.047 1.378 1.00 94.88 224 LYS A N 1
ATOM 1750 C CA . LYS A 1 224 ? 15.166 3.702 1.000 1.00 94.88 224 LYS A CA 1
ATOM 1751 C C . LYS A 1 224 ? 14.291 2.607 1.602 1.00 94.88 224 LYS A C 1
ATOM 1753 O O . LYS A 1 224 ? 13.720 2.757 2.680 1.00 94.88 224 LYS A O 1
ATOM 1758 N N . TRP A 1 225 ? 14.262 1.463 0.928 1.00 96.06 225 TRP A N 1
ATOM 1759 C CA . TRP A 1 225 ? 13.702 0.232 1.478 1.00 96.06 225 TRP A CA 1
ATOM 1760 C C . TRP A 1 225 ? 14.634 -0.373 2.533 1.00 96.06 225 TRP A C 1
ATOM 1762 O O . TRP A 1 225 ? 15.842 -0.474 2.302 1.00 96.06 225 TRP A O 1
ATOM 1772 N N . ASN A 1 226 ? 14.068 -0.801 3.660 1.00 95.25 226 ASN A N 1
ATOM 1773 C CA . ASN A 1 226 ? 14.770 -1.455 4.762 1.00 95.25 226 ASN A CA 1
ATOM 1774 C C . ASN A 1 226 ? 14.083 -2.789 5.117 1.00 95.25 226 ASN A C 1
ATOM 1776 O O . ASN A 1 226 ? 12.864 -2.901 5.058 1.00 95.25 226 ASN A O 1
ATOM 1780 N N . THR A 1 227 ? 14.858 -3.811 5.471 1.00 96.06 227 THR A N 1
ATOM 1781 C CA . THR A 1 227 ? 14.370 -5.142 5.871 1.00 96.06 227 THR A CA 1
ATOM 1782 C C . THR A 1 227 ? 14.409 -5.362 7.386 1.00 96.06 227 THR A C 1
ATOM 1784 O O . THR A 1 227 ? 13.851 -6.339 7.886 1.00 96.06 227 THR A O 1
ATOM 1787 N N . GLU A 1 228 ? 15.039 -4.460 8.146 1.00 94.88 228 GLU A N 1
ATOM 1788 C CA . GLU A 1 228 ? 15.092 -4.536 9.604 1.00 94.88 228 GLU A CA 1
ATOM 1789 C C . GLU A 1 228 ? 13.685 -4.520 10.213 1.00 94.88 228 GLU A C 1
ATOM 1791 O O . GLU A 1 228 ? 12.797 -3.794 9.773 1.00 94.88 228 GLU A O 1
ATOM 1796 N N . GLY A 1 229 ? 13.466 -5.345 11.237 1.00 93.38 229 GLY A N 1
ATOM 1797 C CA . GLY A 1 229 ? 12.165 -5.464 11.898 1.00 93.38 229 GLY A CA 1
ATOM 1798 C C . GLY A 1 229 ? 11.135 -6.324 11.158 1.00 93.38 229 GLY A C 1
ATOM 1799 O O . GLY A 1 229 ? 10.007 -6.437 11.646 1.00 93.38 229 GLY A O 1
ATOM 1800 N N . MET A 1 230 ? 11.508 -6.949 10.034 1.00 96.38 230 MET A N 1
ATOM 1801 C CA . MET A 1 230 ? 10.746 -8.035 9.410 1.00 96.38 230 MET A CA 1
ATOM 1802 C C . MET A 1 230 ? 11.197 -9.394 9.966 1.00 96.38 230 MET A C 1
ATOM 1804 O O . MET A 1 230 ? 12.382 -9.621 10.204 1.00 96.38 230 MET A O 1
ATOM 1808 N N . SER A 1 231 ? 10.261 -10.311 10.197 1.00 96.44 231 SER A N 1
ATOM 1809 C CA . SER A 1 231 ? 10.532 -11.648 10.752 1.00 96.44 231 SER A CA 1
ATOM 1810 C C . SER A 1 231 ? 9.464 -12.656 10.325 1.00 96.44 231 SER A C 1
ATOM 1812 O O . SER A 1 231 ? 8.471 -12.272 9.710 1.00 96.44 231 SER A O 1
ATOM 1814 N N . ASP A 1 232 ? 9.676 -13.942 10.628 1.00 96.31 232 ASP A N 1
ATOM 1815 C CA . ASP A 1 232 ? 8.718 -15.034 10.380 1.00 96.31 232 ASP A CA 1
ATOM 1816 C C . ASP A 1 232 ? 8.146 -15.046 8.947 1.00 96.31 232 ASP A C 1
ATOM 1818 O O . ASP A 1 232 ? 6.956 -15.279 8.730 1.00 96.31 232 ASP A O 1
ATOM 1822 N N . ILE A 1 233 ? 9.001 -14.750 7.961 1.00 96.81 233 ILE A N 1
ATOM 1823 C CA . ILE A 1 233 ? 8.614 -14.688 6.551 1.00 96.81 233 ILE A CA 1
ATOM 1824 C C . ILE A 1 233 ? 8.399 -16.110 6.033 1.00 96.81 233 ILE A C 1
ATOM 1826 O O . ILE A 1 233 ? 9.276 -16.965 6.145 1.00 96.81 233 ILE A O 1
ATOM 1830 N N . SER A 1 234 ? 7.230 -16.341 5.450 1.00 95.69 234 SER A N 1
ATOM 1831 C CA . SER A 1 234 ? 6.849 -17.592 4.807 1.00 95.69 234 SER A CA 1
ATOM 1832 C C . SER A 1 234 ? 6.017 -17.301 3.569 1.00 95.69 234 SER A C 1
ATOM 1834 O O . SER A 1 234 ? 5.176 -16.400 3.572 1.00 95.69 234 SER A O 1
ATOM 1836 N N . PHE A 1 235 ? 6.255 -18.058 2.507 1.00 94.88 235 PHE A N 1
ATOM 1837 C CA . PHE A 1 235 ? 5.484 -17.958 1.281 1.00 94.88 235 PHE A CA 1
ATOM 1838 C C . PHE A 1 235 ? 4.950 -19.331 0.887 1.00 94.88 235 PHE A C 1
ATOM 1840 O O . PHE A 1 235 ? 5.718 -20.267 0.680 1.00 94.88 235 PHE A O 1
ATOM 1847 N N . ASP A 1 236 ? 3.627 -19.446 0.805 1.00 93.38 236 ASP A N 1
ATOM 1848 C CA . ASP A 1 236 ? 2.971 -20.640 0.285 1.00 93.38 236 ASP A CA 1
ATOM 1849 C C . ASP A 1 236 ? 2.734 -20.480 -1.219 1.00 93.38 236 ASP A C 1
ATOM 1851 O O . ASP A 1 236 ? 1.944 -19.638 -1.649 1.00 93.38 236 ASP A O 1
ATOM 1855 N N . GLU A 1 237 ? 3.427 -21.286 -2.022 1.00 89.44 237 GLU A N 1
ATOM 1856 C CA . GLU A 1 237 ? 3.351 -21.224 -3.481 1.00 89.44 237 GLU A CA 1
ATOM 1857 C C . GLU A 1 237 ? 1.987 -21.682 -4.018 1.00 89.44 237 GLU A C 1
ATOM 1859 O O . GLU A 1 237 ? 1.525 -21.134 -5.019 1.00 89.44 237 GLU A O 1
ATOM 1864 N N . GLU A 1 238 ? 1.309 -22.620 -3.342 1.00 91.12 238 GLU A N 1
ATOM 1865 C CA . GLU A 1 238 ?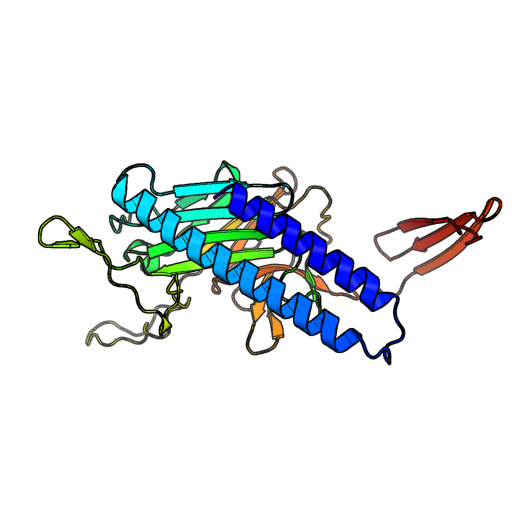 0.013 -23.147 -3.790 1.00 91.12 238 GLU A CA 1
ATOM 1866 C C . GLU A 1 238 ? -1.103 -22.115 -3.587 1.00 91.12 238 GLU A C 1
ATOM 1868 O O . GLU A 1 238 ? -1.851 -21.812 -4.518 1.00 91.12 238 GLU A O 1
ATOM 1873 N N . SER A 1 239 ? -1.200 -21.524 -2.390 1.00 92.44 239 SER A N 1
ATOM 1874 C CA . SER A 1 239 ? -2.197 -20.479 -2.106 1.00 92.44 239 SER A CA 1
ATOM 1875 C C . SER A 1 239 ? -1.753 -19.065 -2.488 1.00 92.44 239 SER A C 1
ATOM 1877 O O . SER A 1 239 ? -2.550 -18.127 -2.390 1.00 92.44 239 SER A O 1
ATOM 1879 N N . ARG A 1 240 ? -0.490 -18.891 -2.901 1.00 93.19 240 ARG A N 1
ATOM 1880 C CA . ARG A 1 240 ? 0.155 -17.596 -3.185 1.00 93.19 240 ARG A CA 1
ATOM 1881 C C . ARG A 1 240 ? 0.154 -16.633 -1.995 1.00 93.19 240 ARG A C 1
ATOM 1883 O O . ARG A 1 240 ? 0.312 -15.423 -2.177 1.00 93.19 240 ARG A O 1
ATOM 1890 N N . MET A 1 241 ? -0.025 -17.142 -0.779 1.00 95.31 241 MET A N 1
ATOM 1891 C CA . MET A 1 241 ? -0.102 -16.337 0.434 1.00 95.31 241 MET A CA 1
ATOM 1892 C C . MET A 1 241 ? 1.301 -16.064 0.979 1.00 95.31 241 MET A C 1
ATOM 1894 O O . MET A 1 241 ? 2.011 -16.979 1.393 1.00 95.31 241 MET A O 1
ATOM 1898 N N . LEU A 1 242 ? 1.687 -14.789 1.011 1.00 96.62 242 LEU A N 1
ATOM 1899 C CA . LEU A 1 242 ? 2.861 -14.324 1.741 1.00 96.62 242 LEU A CA 1
ATOM 1900 C C . LEU A 1 242 ? 2.442 -13.963 3.163 1.00 96.62 242 LEU A C 1
ATOM 1902 O O . LEU A 1 242 ? 1.529 -13.160 3.340 1.00 96.62 242 LEU A O 1
ATOM 1906 N N . THR A 1 243 ? 3.139 -14.495 4.163 1.00 97.81 243 THR A N 1
ATOM 1907 C CA . THR A 1 243 ? 2.944 -14.186 5.582 1.00 97.81 243 THR A CA 1
ATOM 1908 C C . THR A 1 243 ? 4.261 -13.742 6.205 1.00 97.81 243 THR A C 1
ATOM 1910 O O . THR A 1 243 ? 5.290 -14.372 5.993 1.00 97.81 243 THR A O 1
ATOM 1913 N N . PHE A 1 244 ? 4.235 -12.666 6.989 1.00 98.00 244 PHE A N 1
ATOM 1914 C CA . PHE A 1 244 ? 5.400 -12.155 7.714 1.00 98.00 244 PHE A CA 1
ATOM 1915 C C . PHE A 1 244 ? 4.972 -11.350 8.941 1.00 98.00 244 PHE A C 1
ATOM 1917 O O . PHE A 1 244 ? 3.814 -10.950 9.089 1.00 98.00 244 PHE A O 1
ATOM 1924 N N . HIS A 1 245 ? 5.918 -11.116 9.839 1.00 97.81 245 HIS A N 1
ATOM 1925 C CA . HIS A 1 245 ? 5.772 -10.313 11.043 1.00 97.81 245 HIS A CA 1
ATOM 1926 C C . HIS A 1 245 ? 6.527 -8.996 10.870 1.00 97.81 245 HIS A C 1
ATOM 1928 O O . HIS A 1 245 ? 7.714 -9.008 10.548 1.00 97.81 245 HIS A O 1
ATOM 1934 N N . SER A 1 246 ? 5.853 -7.868 11.103 1.00 97.31 246 SER A N 1
ATOM 1935 C CA . SER A 1 246 ? 6.428 -6.530 10.936 1.00 97.31 246 SER A CA 1
ATOM 1936 C C . SER A 1 246 ? 6.402 -5.717 12.229 1.00 97.31 246 SER A C 1
ATOM 1938 O O . SER A 1 246 ? 5.373 -5.634 12.905 1.00 97.31 246 SER A O 1
ATOM 1940 N N . LEU A 1 247 ? 7.521 -5.062 12.547 1.00 95.31 247 LEU A N 1
ATOM 1941 C CA . LEU A 1 247 ? 7.598 -3.995 13.553 1.00 95.31 247 LEU A CA 1
ATOM 1942 C C . LEU A 1 247 ? 7.246 -2.605 12.999 1.00 95.31 247 LEU A C 1
ATOM 1944 O O . LEU A 1 247 ? 7.111 -1.671 13.784 1.00 95.31 247 LEU A O 1
ATOM 1948 N N . HIS A 1 248 ? 7.069 -2.469 11.683 1.00 95.44 248 HIS A N 1
ATOM 1949 C CA . HIS A 1 248 ? 6.807 -1.202 11.001 1.00 95.44 248 HIS A CA 1
ATOM 1950 C C . HIS A 1 248 ? 5.461 -1.260 10.273 1.00 95.44 248 HIS A C 1
ATOM 1952 O O . HIS A 1 248 ? 5.242 -2.104 9.404 1.00 95.44 248 HIS A O 1
ATOM 1958 N N . LEU A 1 249 ? 4.539 -0.364 10.626 1.00 95.94 249 LEU A N 1
ATOM 1959 C CA . LEU A 1 249 ? 3.242 -0.242 9.955 1.00 95.94 249 LEU A CA 1
ATOM 1960 C C . LEU A 1 249 ? 3.293 0.980 9.037 1.00 95.94 249 LEU A C 1
ATOM 1962 O O . LEU A 1 249 ? 3.102 2.108 9.481 1.00 95.94 249 LEU A O 1
ATOM 1966 N N . THR A 1 250 ? 3.678 0.731 7.786 1.00 96.25 250 THR A N 1
ATOM 1967 C CA . THR A 1 250 ? 3.872 1.725 6.720 1.00 96.25 250 THR A CA 1
ATOM 1968 C C . THR A 1 250 ? 3.717 1.023 5.361 1.00 96.25 250 THR A C 1
ATOM 1970 O O . THR A 1 250 ? 2.999 0.027 5.269 1.00 96.25 250 THR A O 1
ATOM 1973 N N . ASN A 1 251 ? 4.362 1.514 4.303 1.00 97.69 251 ASN A N 1
ATOM 1974 C CA . ASN A 1 251 ? 4.492 0.841 3.014 1.00 97.69 251 ASN A CA 1
ATOM 1975 C C . ASN A 1 251 ? 5.412 -0.377 3.134 1.00 97.69 251 ASN A C 1
ATOM 1977 O O . ASN A 1 251 ? 6.573 -0.242 3.514 1.00 97.69 251 ASN A O 1
ATOM 1981 N N . LEU A 1 252 ? 4.884 -1.549 2.798 1.00 98.38 252 LEU A N 1
ATOM 1982 C CA . LEU A 1 252 ? 5.543 -2.849 2.865 1.00 98.38 252 LEU A CA 1
ATOM 1983 C C . LEU A 1 252 ? 5.596 -3.457 1.467 1.00 98.38 252 LEU A C 1
ATOM 1985 O O . LEU A 1 252 ? 4.638 -3.340 0.704 1.00 98.38 252 LEU A O 1
ATOM 1989 N N . ALA A 1 253 ? 6.691 -4.124 1.130 1.00 97.25 253 ALA A N 1
ATOM 1990 C CA . ALA A 1 253 ? 6.866 -4.716 -0.188 1.00 97.25 253 ALA A CA 1
ATOM 1991 C C . ALA A 1 253 ? 7.744 -5.964 -0.140 1.00 97.25 253 ALA A C 1
ATOM 1993 O O . ALA A 1 253 ? 8.600 -6.103 0.737 1.00 97.25 253 ALA A O 1
ATOM 1994 N N . VAL A 1 254 ? 7.567 -6.837 -1.133 1.00 95.94 254 VAL A N 1
ATOM 1995 C CA . VAL A 1 254 ? 8.588 -7.829 -1.475 1.00 95.94 254 VAL A CA 1
ATOM 1996 C C . VAL A 1 254 ? 9.701 -7.117 -2.231 1.00 95.94 254 VAL A C 1
ATOM 1998 O O . VAL A 1 254 ? 9.441 -6.351 -3.161 1.00 95.94 254 VAL A O 1
ATOM 2001 N N . LEU A 1 255 ? 10.937 -7.371 -1.818 1.00 94.44 255 LEU A N 1
ATOM 2002 C CA . LEU A 1 255 ? 12.131 -6.716 -2.321 1.00 94.44 255 LEU A CA 1
ATOM 2003 C C . LEU A 1 255 ? 13.016 -7.707 -3.067 1.00 94.44 255 LEU A C 1
ATOM 2005 O O . LEU A 1 255 ? 13.213 -8.844 -2.638 1.00 94.44 255 LEU A O 1
ATOM 2009 N N . GLN A 1 256 ? 13.600 -7.240 -4.161 1.00 91.06 256 GLN A N 1
ATOM 2010 C CA . GLN A 1 256 ? 14.611 -7.970 -4.915 1.00 91.06 256 GLN A CA 1
ATOM 2011 C C . GLN A 1 256 ? 15.792 -7.046 -5.215 1.00 91.06 256 GLN A C 1
ATOM 2013 O O . GLN A 1 256 ? 15.594 -5.879 -5.540 1.00 91.06 256 GLN A O 1
ATOM 2018 N N . GLU A 1 257 ? 17.024 -7.540 -5.118 1.00 89.31 257 GLU A N 1
ATOM 2019 C CA . GLU A 1 257 ? 18.204 -6.748 -5.487 1.00 89.31 257 GLU A CA 1
ATOM 2020 C C . GLU A 1 257 ? 18.190 -6.451 -6.994 1.00 89.31 257 GLU A C 1
ATOM 2022 O O . GLU A 1 257 ? 17.927 -7.344 -7.810 1.00 89.31 257 GLU A O 1
ATOM 2027 N N . ARG A 1 258 ? 18.468 -5.202 -7.390 1.00 86.69 258 ARG A N 1
ATOM 2028 C CA . ARG A 1 258 ? 18.439 -4.787 -8.810 1.00 86.69 258 ARG A CA 1
ATOM 2029 C C . ARG A 1 258 ? 19.394 -5.579 -9.698 1.00 86.69 258 ARG A C 1
ATOM 2031 O O . ARG A 1 258 ? 19.142 -5.728 -10.890 1.00 86.69 258 ARG A O 1
ATOM 2038 N N . ASP A 1 259 ? 20.478 -6.074 -9.126 1.00 86.12 259 ASP A N 1
ATOM 2039 C CA . ASP A 1 259 ? 21.543 -6.815 -9.786 1.00 86.12 259 ASP A CA 1
ATOM 2040 C C . ASP A 1 259 ? 21.458 -8.332 -9.558 1.00 86.12 259 ASP A C 1
ATOM 2042 O O . ASP A 1 259 ? 22.372 -9.046 -9.965 1.00 86.12 259 ASP A O 1
ATOM 2046 N N . THR A 1 260 ? 20.345 -8.845 -9.007 1.00 84.25 260 THR A N 1
ATOM 2047 C CA . THR A 1 260 ? 20.126 -10.288 -8.749 1.00 84.25 260 THR A CA 1
ATOM 2048 C C . THR A 1 260 ? 20.525 -11.164 -9.943 1.00 84.25 260 THR A C 1
ATOM 2050 O O . THR A 1 260 ? 21.194 -12.189 -9.797 1.00 84.25 260 THR A O 1
ATOM 2053 N N . ASP A 1 261 ? 20.127 -10.753 -11.148 1.00 80.75 261 ASP A N 1
ATOM 2054 C CA . ASP A 1 261 ? 20.361 -11.510 -12.378 1.00 80.75 261 ASP A CA 1
ATOM 2055 C C . ASP A 1 261 ? 21.592 -11.036 -13.172 1.00 80.75 261 ASP A C 1
ATOM 2057 O O . ASP A 1 261 ? 21.906 -11.578 -14.235 1.00 80.75 261 ASP A O 1
ATOM 2061 N N . PHE A 1 262 ? 22.323 -10.049 -12.650 1.00 84.25 262 PHE A N 1
ATOM 2062 C CA . PHE A 1 262 ? 23.573 -9.575 -13.226 1.00 84.25 262 PHE A CA 1
ATOM 2063 C C . PHE A 1 262 ? 24.757 -10.485 -12.799 1.00 84.25 262 PHE A C 1
ATOM 2065 O O . PHE A 1 262 ? 24.759 -11.077 -11.710 1.00 84.25 262 PHE A O 1
ATOM 2072 N N . PRO A 1 263 ? 25.801 -10.657 -13.636 1.00 90.38 263 PRO A N 1
ATOM 2073 C CA . PRO A 1 263 ? 25.880 -10.261 -15.040 1.00 90.38 263 PRO A CA 1
ATOM 2074 C C . PRO A 1 263 ? 25.011 -11.141 -15.946 1.00 90.38 263 PRO A C 1
ATOM 2076 O O . PRO A 1 263 ? 24.882 -12.347 -15.726 1.00 90.38 263 PRO A O 1
ATOM 2079 N N . TYR A 1 264 ? 24.480 -10.531 -17.006 1.00 91.25 264 TYR A N 1
ATOM 2080 C CA . TYR A 1 264 ? 23.788 -11.249 -18.075 1.00 91.25 264 TYR A CA 1
ATOM 2081 C C . TYR A 1 264 ? 24.761 -12.173 -18.816 1.00 91.25 264 TYR A C 1
ATOM 2083 O O . TYR A 1 264 ? 25.903 -11.797 -19.090 1.00 91.25 264 TYR A O 1
ATOM 2091 N N . GLN A 1 265 ? 24.308 -13.382 -19.142 1.00 93.75 265 GLN A N 1
ATOM 2092 C CA . GLN A 1 265 ? 25.140 -14.426 -19.740 1.00 93.75 265 GLN A CA 1
ATOM 2093 C C . GLN A 1 265 ? 25.253 -14.267 -21.256 1.00 93.75 265 GLN A C 1
ATOM 2095 O O . GLN A 1 265 ? 26.332 -14.441 -21.825 1.00 93.75 265 GLN A O 1
ATOM 2100 N N . ARG A 1 266 ? 24.146 -13.917 -21.917 1.00 93.88 266 ARG A N 1
ATOM 2101 C CA . ARG A 1 266 ? 24.094 -13.735 -23.369 1.00 93.88 266 ARG A CA 1
ATOM 2102 C C . ARG A 1 266 ? 23.036 -12.704 -23.735 1.00 93.88 266 ARG A C 1
ATOM 2104 O O . ARG A 1 266 ? 21.985 -12.630 -23.112 1.00 93.88 266 ARG A O 1
ATOM 2111 N N . TRP A 1 267 ? 23.297 -11.927 -24.778 1.00 95.44 267 TRP A N 1
ATOM 2112 C CA . TRP A 1 267 ? 22.277 -11.111 -25.427 1.00 95.44 267 TRP A CA 1
ATOM 2113 C C . TRP A 1 267 ? 22.457 -11.161 -26.942 1.00 95.44 267 TRP A C 1
ATOM 2115 O O . TRP A 1 267 ? 23.566 -11.369 -27.438 1.00 95.44 267 TRP A O 1
ATOM 2125 N N . MET A 1 268 ? 21.366 -11.013 -27.688 1.00 95.25 268 MET A N 1
ATOM 2126 C CA . MET A 1 268 ? 21.386 -11.070 -29.148 1.00 95.25 268 MET A CA 1
ATOM 2127 C C . MET A 1 268 ? 20.228 -10.275 -29.744 1.00 95.25 268 MET A C 1
ATOM 2129 O O . MET A 1 268 ? 19.114 -10.317 -29.236 1.00 95.25 268 MET A O 1
ATOM 2133 N N . PHE A 1 269 ? 20.478 -9.619 -30.876 1.00 94.50 269 PHE A N 1
ATOM 2134 C CA . PHE A 1 269 ? 19.425 -9.142 -31.770 1.00 94.50 269 PHE A CA 1
ATOM 2135 C C . PHE A 1 269 ? 19.344 -10.041 -33.001 1.00 94.50 269 PHE A C 1
ATOM 2137 O O . PHE A 1 269 ? 20.350 -10.274 -33.672 1.00 94.50 269 PHE A O 1
ATOM 2144 N N . ARG A 1 270 ? 18.143 -10.526 -33.317 1.00 93.56 270 ARG A N 1
ATOM 2145 C CA . ARG A 1 270 ? 17.868 -11.354 -34.492 1.00 93.56 270 ARG A CA 1
ATOM 2146 C C . ARG A 1 270 ? 16.820 -10.676 -35.377 1.00 93.56 270 ARG A C 1
ATOM 2148 O O . ARG A 1 270 ? 15.651 -10.642 -34.991 1.00 93.56 270 ARG A O 1
ATOM 2155 N N . PRO A 1 271 ? 17.187 -10.195 -36.577 1.00 92.75 271 PRO A N 1
ATOM 2156 C CA . PRO A 1 271 ? 16.211 -9.724 -37.553 1.00 92.75 271 PRO A CA 1
ATOM 2157 C C . PRO A 1 271 ? 15.235 -10.851 -37.910 1.00 92.75 271 PRO A C 1
ATOM 2159 O O . PRO A 1 271 ? 15.661 -11.964 -38.222 1.00 92.75 271 PRO A O 1
ATOM 2162 N N . VAL A 1 272 ? 13.933 -10.569 -37.865 1.00 94.88 272 VAL A N 1
ATOM 2163 C CA . VAL A 1 272 ? 12.876 -11.542 -38.213 1.00 94.88 272 VAL A CA 1
ATOM 2164 C C . VAL A 1 272 ? 11.956 -11.062 -39.332 1.00 94.88 272 VAL A C 1
ATOM 2166 O O . VAL A 1 272 ? 11.121 -11.826 -39.807 1.00 94.88 272 VAL A O 1
ATOM 2169 N N . GLY A 1 273 ? 12.118 -9.820 -39.784 1.00 91.25 273 GLY A N 1
ATOM 2170 C CA . GLY A 1 273 ? 11.392 -9.260 -40.917 1.00 91.25 273 GLY A CA 1
ATOM 2171 C C . GLY A 1 273 ? 11.743 -7.793 -41.147 1.00 91.25 273 GLY A C 1
ATOM 2172 O O . GLY A 1 273 ? 12.502 -7.195 -40.384 1.00 91.25 273 GLY A O 1
ATOM 2173 N N . GLU A 1 274 ? 11.168 -7.203 -42.193 1.00 89.00 274 GLU A N 1
ATOM 2174 C CA . GLU A 1 274 ? 11.280 -5.766 -42.452 1.00 89.00 274 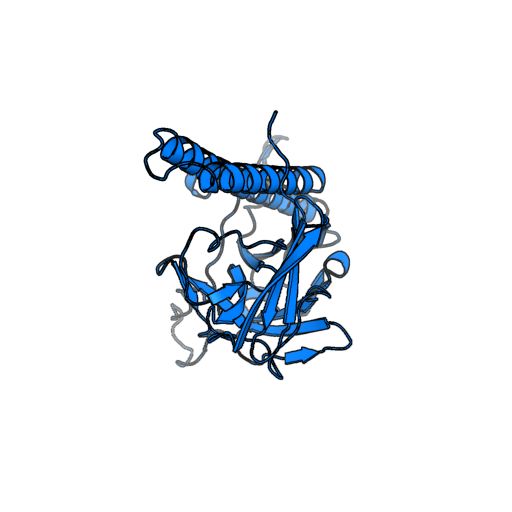GLU A CA 1
ATOM 2175 C C . GLU A 1 274 ? 10.717 -4.991 -41.254 1.00 89.00 274 GLU A C 1
ATOM 2177 O O . GLU A 1 274 ? 9.581 -5.229 -40.852 1.00 89.00 274 GLU A O 1
ATOM 2182 N N . ASN A 1 275 ? 11.524 -4.119 -40.644 1.00 90.25 275 ASN A N 1
ATOM 2183 C CA . ASN A 1 275 ? 11.202 -3.378 -39.417 1.00 90.25 275 ASN A CA 1
ATOM 2184 C C . ASN A 1 275 ? 10.916 -4.222 -38.156 1.00 90.25 275 ASN A C 1
ATOM 2186 O O . ASN A 1 275 ? 10.371 -3.702 -37.182 1.00 90.25 275 ASN A O 1
ATOM 2190 N N . HIS A 1 276 ? 11.295 -5.504 -38.138 1.00 92.69 276 HIS A N 1
ATOM 2191 C CA . HIS A 1 276 ? 11.083 -6.391 -36.993 1.00 92.69 276 HIS A CA 1
ATOM 2192 C C . HIS A 1 276 ? 12.380 -7.081 -36.566 1.00 92.69 276 HIS A C 1
ATOM 2194 O O . HIS A 1 276 ? 13.046 -7.748 -37.363 1.00 92.69 276 HIS A O 1
ATOM 2200 N N . THR A 1 277 ? 12.702 -6.998 -35.278 1.00 94.31 277 THR A N 1
ATOM 2201 C CA . THR A 1 277 ? 13.830 -7.717 -34.678 1.00 94.31 277 THR A CA 1
ATOM 2202 C C . THR A 1 277 ? 13.418 -8.334 -33.347 1.00 94.31 277 THR A C 1
ATOM 2204 O O . THR A 1 277 ? 12.539 -7.820 -32.659 1.00 94.31 277 THR A O 1
ATOM 2207 N N . LEU A 1 278 ? 14.022 -9.463 -33.000 1.00 94.75 278 LEU A N 1
ATOM 2208 C CA . LEU A 1 278 ? 13.906 -10.066 -31.679 1.00 94.75 278 LEU A CA 1
ATOM 2209 C C . LEU A 1 278 ? 15.147 -9.702 -30.877 1.00 94.75 278 LEU A C 1
ATOM 2211 O O . LEU A 1 278 ? 16.262 -9.949 -31.331 1.00 94.75 278 LEU A O 1
ATOM 2215 N N . PHE A 1 279 ? 14.950 -9.133 -29.699 1.00 95.81 279 PHE A N 1
ATOM 2216 C CA . PHE A 1 279 ? 15.976 -8.984 -28.684 1.00 95.81 279 PHE A CA 1
ATOM 2217 C C . PHE A 1 279 ? 15.855 -10.142 -27.700 1.00 95.81 279 PHE A C 1
ATOM 2219 O O . PHE A 1 279 ? 14.813 -10.313 -27.076 1.00 95.81 279 PHE A O 1
ATOM 2226 N N . LEU A 1 280 ? 16.912 -10.933 -27.573 1.00 95.19 280 LEU A N 1
ATOM 2227 C CA . LEU A 1 280 ? 17.015 -12.004 -26.595 1.00 95.19 280 LEU A CA 1
ATOM 2228 C C . LEU A 1 280 ? 18.015 -11.590 -25.520 1.00 95.19 280 LEU A C 1
ATOM 2230 O O . LEU A 1 280 ? 19.126 -11.169 -25.851 1.00 95.19 280 LEU A O 1
ATOM 2234 N N . LEU A 1 281 ? 17.623 -11.726 -24.257 1.00 94.38 281 LEU A N 1
ATOM 2235 C CA . LEU A 1 281 ? 18.462 -11.500 -23.086 1.00 94.38 281 LEU A CA 1
ATOM 2236 C C . LEU A 1 281 ? 18.395 -12.724 -22.175 1.00 94.38 281 LEU A C 1
ATOM 2238 O O . LEU A 1 281 ? 17.326 -13.100 -21.706 1.00 94.38 281 LEU A O 1
ATOM 2242 N N . GLU A 1 282 ? 19.546 -13.320 -21.909 1.00 92.38 282 GLU A N 1
ATOM 2243 C CA . GLU A 1 282 ? 19.696 -14.518 -21.091 1.00 92.38 282 GLU A CA 1
ATOM 2244 C C . GLU A 1 282 ? 20.456 -14.158 -19.811 1.00 92.38 282 GLU A C 1
ATOM 2246 O O . GLU A 1 282 ? 21.596 -13.676 -19.849 1.00 92.38 282 GLU A O 1
ATOM 2251 N N . GLY A 1 283 ? 19.793 -14.356 -18.675 1.00 89.44 283 GLY A N 1
ATOM 2252 C CA . GLY A 1 283 ? 20.358 -14.242 -17.334 1.00 89.44 283 GLY A CA 1
ATOM 2253 C C . GLY A 1 283 ? 20.610 -15.620 -16.722 1.00 89.44 283 GLY A C 1
ATOM 2254 O O . GLY A 1 283 ? 20.354 -16.649 -17.335 1.00 89.44 283 GLY A O 1
ATOM 2255 N N . LYS A 1 284 ? 21.079 -15.659 -15.470 1.00 85.62 284 LYS A N 1
ATOM 2256 C CA . LYS A 1 284 ? 21.348 -16.931 -14.766 1.00 85.62 284 LYS A CA 1
ATOM 2257 C C . LYS A 1 284 ? 20.094 -17.788 -14.559 1.00 85.62 284 LYS A C 1
ATOM 2259 O O . LYS A 1 284 ? 20.196 -19.009 -14.508 1.00 85.62 284 LYS A O 1
ATOM 2264 N N . ALA A 1 285 ? 18.942 -17.143 -14.384 1.00 82.62 285 ALA A N 1
ATOM 2265 C CA . ALA A 1 285 ? 17.683 -17.787 -14.011 1.00 82.62 285 ALA A CA 1
ATOM 2266 C C . ALA A 1 285 ? 16.503 -17.366 -14.905 1.00 82.62 285 ALA A C 1
ATOM 2268 O O . ALA A 1 285 ? 15.342 -17.565 -14.534 1.00 82.62 285 ALA A O 1
ATOM 2269 N N . PHE A 1 286 ? 16.769 -16.739 -16.054 1.00 84.31 286 PHE A N 1
ATOM 2270 C CA . PHE A 1 286 ? 15.726 -16.340 -16.994 1.00 84.31 286 PHE A CA 1
ATOM 2271 C C . PHE A 1 286 ? 16.236 -16.234 -18.429 1.00 84.31 286 PHE A C 1
ATOM 2273 O O . PHE A 1 286 ? 17.411 -15.968 -18.673 1.00 84.31 286 PHE A O 1
ATOM 2280 N N . GLU A 1 287 ? 15.293 -16.314 -19.363 1.00 89.31 287 GLU A N 1
ATOM 2281 C CA . GLU A 1 287 ? 15.452 -15.888 -20.748 1.00 89.31 287 GLU A CA 1
ATOM 2282 C C . GLU A 1 287 ? 14.285 -14.953 -21.088 1.00 89.31 287 GLU A C 1
ATOM 2284 O O . GLU A 1 287 ? 13.125 -15.284 -20.843 1.00 89.31 287 GLU A O 1
ATOM 2289 N N . ILE A 1 288 ? 14.591 -13.759 -21.594 1.00 90.19 288 ILE A N 1
ATOM 2290 C CA . ILE A 1 288 ? 13.602 -12.785 -22.057 1.00 90.19 288 ILE A CA 1
ATOM 2291 C C . ILE A 1 288 ? 13.743 -12.655 -23.569 1.00 90.19 288 ILE A C 1
ATOM 2293 O O . ILE A 1 288 ? 14.825 -12.356 -24.074 1.00 90.19 288 ILE A O 1
ATOM 2297 N N . GLU A 1 289 ? 12.625 -12.801 -24.277 1.00 93.56 289 GLU A N 1
ATOM 2298 C CA . GLU A 1 289 ? 12.509 -12.493 -25.699 1.00 93.56 289 GLU A CA 1
ATOM 2299 C C . GLU A 1 289 ? 11.580 -11.286 -25.886 1.00 93.56 289 GLU A C 1
ATOM 2301 O O . GLU A 1 289 ? 10.384 -11.343 -25.601 1.00 93.56 289 GLU A O 1
ATOM 2306 N N . VAL A 1 290 ? 12.130 -10.176 -26.376 1.00 94.62 290 VAL A N 1
ATOM 2307 C CA . VAL A 1 290 ? 11.386 -8.955 -26.693 1.00 94.62 290 VAL A CA 1
ATOM 2308 C C . VAL A 1 290 ? 11.311 -8.789 -28.202 1.00 94.62 290 VAL A C 1
ATOM 2310 O O . VAL A 1 290 ? 12.326 -8.648 -28.885 1.00 94.62 290 VAL A O 1
ATOM 2313 N N . ARG A 1 291 ? 10.093 -8.731 -28.743 1.00 93.75 291 ARG A N 1
ATOM 2314 C CA . ARG A 1 291 ? 9.880 -8.362 -30.144 1.00 93.75 291 ARG A CA 1
ATOM 2315 C C . ARG A 1 291 ? 9.856 -6.846 -30.286 1.00 93.75 291 ARG A C 1
ATOM 2317 O O . ARG A 1 291 ? 8.960 -6.182 -29.776 1.00 93.75 291 ARG A O 1
ATOM 2324 N N . VAL A 1 292 ? 10.819 -6.312 -31.027 1.00 91.31 292 VAL A N 1
ATOM 2325 C CA . VAL A 1 292 ? 10.930 -4.887 -31.337 1.00 91.31 292 VAL A CA 1
ATOM 2326 C C . VAL A 1 292 ? 10.401 -4.643 -32.748 1.00 91.31 292 VAL A C 1
ATOM 2328 O O . VAL A 1 292 ? 10.884 -5.234 -33.719 1.00 91.31 292 VAL A O 1
ATOM 2331 N N . CYS A 1 293 ? 9.410 -3.760 -32.852 1.00 90.50 293 CYS A N 1
ATOM 2332 C CA . CYS A 1 293 ? 8.801 -3.330 -34.108 1.00 90.50 293 CYS A CA 1
ATOM 2333 C C . CYS A 1 293 ? 9.109 -1.847 -34.330 1.00 90.50 293 CYS A C 1
ATOM 2335 O O . CYS A 1 293 ? 8.779 -1.012 -33.488 1.00 90.50 293 CYS A O 1
ATOM 2337 N N . VAL A 1 294 ? 9.728 -1.513 -35.459 1.00 84.94 294 VAL A N 1
ATOM 2338 C CA . VAL A 1 294 ? 10.015 -0.127 -35.840 1.00 84.94 294 VAL A CA 1
ATOM 2339 C C . VAL A 1 294 ? 8.885 0.379 -36.728 1.00 84.94 294 VAL A C 1
ATOM 2341 O O . VAL A 1 294 ? 8.611 -0.171 -37.790 1.00 84.94 294 VAL A O 1
ATOM 2344 N N . PHE A 1 295 ? 8.217 1.447 -36.309 1.00 80.50 295 PHE A N 1
ATOM 2345 C CA . PHE A 1 295 ? 7.242 2.128 -37.152 1.00 80.50 295 PHE A CA 1
ATOM 2346 C C . PHE A 1 295 ? 7.925 3.332 -37.792 1.00 80.50 295 PHE A C 1
ATOM 2348 O O . PHE A 1 295 ? 8.351 4.249 -37.088 1.00 80.50 295 PHE A O 1
ATOM 2355 N N . ASN A 1 296 ? 8.038 3.335 -39.122 1.00 75.94 296 ASN A N 1
ATOM 2356 C CA . ASN A 1 296 ? 8.459 4.530 -39.847 1.00 75.94 296 ASN A CA 1
ATOM 2357 C C . ASN A 1 296 ? 7.418 5.624 -39.582 1.00 75.94 296 ASN A C 1
ATOM 2359 O O . ASN A 1 296 ? 6.267 5.498 -40.002 1.00 75.94 296 ASN A O 1
ATOM 2363 N N . ARG A 1 297 ? 7.807 6.676 -38.854 1.00 58.03 297 ARG A N 1
ATOM 2364 C CA . ARG A 1 297 ? 7.004 7.899 -38.775 1.00 58.03 297 ARG A CA 1
ATOM 2365 C C . ARG A 1 297 ? 7.036 8.542 -40.163 1.00 58.03 297 ARG A C 1
ATOM 2367 O O . ARG A 1 297 ? 8.111 8.928 -40.617 1.00 58.03 297 ARG A O 1
ATOM 2374 N N . ALA A 1 298 ? 5.885 8.552 -40.834 1.00 46.66 298 ALA A N 1
ATOM 2375 C CA . ALA A 1 298 ? 5.645 9.343 -42.038 1.00 46.66 298 ALA A CA 1
ATOM 2376 C C . ALA A 1 298 ? 5.500 10.827 -41.684 1.00 46.66 298 ALA A C 1
ATOM 2378 O O . ALA A 1 298 ? 5.003 11.110 -40.568 1.00 46.66 298 ALA A O 1
#